Protein AF-A0A1A8NFH0-F1 (afdb_monomer_lite)

InterPro domains:
  IPR008984 SMAD/FHA domain superfamily [SSF49879] (11-55)
  IPR052072 Vascular development regulator domain-containing protein [PTHR16027] (7-302)

Radius of gyration: 27.99 Å; chains: 1; bounding box: 87×63×85 Å

Organism: NCBI:txid451742

pLDDT: mean 76.64, std 20.87, range [30.64, 98.69]

Foldseek 3Di:
DYDDDDDDDDDDWDKDDDPPLFQKDWQNHGDPGIDTDDQQIWIDGPPPDIDGDHDPPPLDPDHPPVVCVVVVPPDDPNPPDDDDDDDDDDDDPDPQDQFDFDADPVRDTDADDDDLVCLVVQLVCLLVPDDLPDPDDLLSSLVSLLNVLLNCLVPHDLVSSLVSLLVNLVVLLVQLVVLLVVLVVVPDDDDDDDDDPDPPPQDDPVVNVSSLSSLVSSLVSLVSNLVCLVPRVVSSDDDLPDDDPNPVSVVSVVVSVVSSVVSSVSSVVSNVVSVVSSCVSVVVNVVVVVVVVVPDDPPPDPPD

Sequence (304 aa):
NSQTSTGKHKQTLTMLKPLHGAAVTRNGFLLNEEVELNPGDLIGLGKHYLFMFKDPMSGSVNSPSWMSRLCPNSDSCSSCGSSCGSSALMNGFQRKPSPRRWRDLEGTQASFSYELEQEERVLQEILDMVDPSRDEPKLMPAFLLILCIQHSASTFELVHFRQLLLRIASQIQLVAWEETKKLAAIQPEMSSGDGRPEHLHLLNMEELIPGLQPLVLWMANSIELLHFIQQEVPQLLPDRQELQDKDLLYSEMSSTCTACEEAMTVLEEVIMFTFQQSVYYLTKSMYSALSGLLDGNPFSERGQ

Structure (mmCIF, N/CA/C/O backbone):
data_AF-A0A1A8NFH0-F1
#
_entry.id   AF-A0A1A8NFH0-F1
#
loop_
_atom_site.group_PDB
_atom_site.id
_atom_site.type_symbol
_atom_site.label_atom_id
_atom_site.label_alt_id
_atom_site.label_comp_id
_atom_site.label_asym_id
_atom_site.label_entity_id
_atom_site.label_seq_id
_atom_site.pdbx_PDB_ins_code
_atom_site.Cartn_x
_atom_site.Cartn_y
_atom_site.Cartn_z
_atom_site.occupancy
_atom_site.B_iso_or_equiv
_atom_site.auth_seq_id
_atom_site.auth_comp_id
_atom_site.auth_asym_id
_atom_site.auth_atom_id
_atom_site.pdbx_PDB_model_num
ATOM 1 N N . ASN A 1 1 ? -48.171 50.107 -21.616 1.00 33.38 1 ASN A N 1
ATOM 2 C CA . ASN A 1 1 ? -48.561 49.277 -20.457 1.00 33.38 1 ASN A CA 1
ATOM 3 C C . ASN A 1 1 ? -49.583 48.257 -20.910 1.00 33.38 1 ASN A C 1
ATOM 5 O O . ASN A 1 1 ? -50.616 48.683 -21.386 1.00 33.38 1 ASN A O 1
ATOM 9 N N . SER A 1 2 ? -49.407 46.945 -20.856 1.00 31.16 2 SER A N 1
ATOM 10 C CA . SER A 1 2 ? -48.329 46.064 -20.405 1.00 31.16 2 SER A CA 1
ATOM 11 C C . SER A 1 2 ? -48.766 44.657 -20.838 1.00 31.16 2 SER A C 1
ATOM 13 O O . SER A 1 2 ? -49.936 44.367 -20.634 1.00 31.16 2 SER A O 1
ATOM 15 N N . GLN A 1 3 ? -47.832 43.821 -21.325 1.00 35.19 3 GLN A N 1
ATOM 16 C CA . GLN A 1 3 ? -47.738 42.365 -21.055 1.00 35.19 3 GLN A CA 1
ATOM 17 C C . GLN A 1 3 ? -48.903 41.441 -21.522 1.00 35.19 3 GLN A C 1
ATOM 19 O O . GLN A 1 3 ? -50.057 41.819 -21.527 1.00 35.19 3 GLN A O 1
ATOM 24 N N . THR A 1 4 ? -48.719 40.192 -21.956 1.00 34.34 4 THR A N 1
ATOM 25 C CA . THR A 1 4 ? -47.654 39.195 -21.768 1.00 34.34 4 THR A CA 1
ATOM 26 C C . THR A 1 4 ? -47.641 38.227 -22.961 1.00 34.34 4 THR A C 1
ATOM 28 O O . THR A 1 4 ? -48.665 37.680 -23.359 1.00 34.34 4 THR A O 1
ATOM 31 N N . SER A 1 5 ? -46.446 37.964 -23.491 1.00 34.69 5 SER A N 1
ATOM 32 C CA . SER A 1 5 ? -46.153 36.827 -24.366 1.00 34.69 5 SER A CA 1
ATOM 33 C C . SER A 1 5 ? -45.988 35.578 -23.492 1.00 34.69 5 SER A C 1
ATOM 35 O O . SER A 1 5 ? -45.134 35.562 -22.603 1.00 34.69 5 SER A O 1
ATOM 37 N N . THR A 1 6 ? -46.782 34.537 -23.732 1.00 36.97 6 THR A N 1
ATOM 38 C CA . THR A 1 6 ? -46.654 33.226 -23.087 1.00 36.97 6 THR A CA 1
ATOM 39 C C . THR A 1 6 ? -45.462 32.462 -23.672 1.00 36.97 6 THR A C 1
ATOM 41 O O . THR A 1 6 ? -45.539 31.845 -24.733 1.00 36.97 6 THR A O 1
ATOM 44 N N . GLY A 1 7 ? -44.326 32.508 -22.972 1.00 34.56 7 GLY A N 1
ATOM 45 C CA . GLY A 1 7 ? -43.157 31.688 -23.278 1.00 34.56 7 GLY A CA 1
ATOM 46 C C . GLY A 1 7 ? -43.431 30.217 -22.961 1.00 34.56 7 GLY A C 1
ATOM 47 O O . GLY A 1 7 ? -43.450 29.821 -21.801 1.00 34.56 7 GLY A O 1
ATOM 48 N N . LYS A 1 8 ? -43.651 29.398 -23.993 1.00 38.78 8 LYS A N 1
ATOM 49 C CA . LYS A 1 8 ? -43.647 27.934 -23.876 1.00 38.78 8 LYS A CA 1
ATOM 50 C C . LYS A 1 8 ? -42.225 27.478 -23.532 1.00 38.78 8 LYS A C 1
ATOM 52 O O . LYS A 1 8 ? -41.326 27.627 -24.359 1.00 38.78 8 LYS A O 1
ATOM 57 N N . HIS A 1 9 ? -42.019 26.912 -22.344 1.00 48.88 9 HIS A N 1
ATOM 58 C CA . HIS A 1 9 ? -40.794 26.173 -22.035 1.00 48.88 9 HIS A CA 1
ATOM 59 C C . HIS A 1 9 ? -40.678 24.994 -23.016 1.00 48.88 9 HIS A C 1
ATOM 61 O O . HIS A 1 9 ? -41.532 24.110 -23.035 1.00 48.88 9 HIS A O 1
ATOM 67 N N . LYS A 1 10 ? -39.655 25.003 -23.879 1.00 50.75 10 LYS A N 1
ATOM 68 C CA . LYS A 1 10 ? -39.292 23.842 -24.704 1.00 50.75 10 LYS A CA 1
ATOM 69 C C . LYS A 1 10 ? -38.783 22.747 -23.765 1.00 50.75 10 LYS A C 1
ATOM 71 O O . LYS A 1 10 ? -37.708 22.900 -23.197 1.00 50.75 10 LYS A O 1
ATOM 76 N N . GLN A 1 11 ? -39.546 21.674 -23.601 1.00 60.84 11 GLN A N 1
ATOM 77 C CA . GLN A 1 11 ? -39.101 20.484 -22.882 1.00 60.84 11 GLN A CA 1
ATOM 78 C C . GLN A 1 11 ? -38.127 19.718 -23.787 1.00 60.84 11 GLN A C 1
ATOM 80 O O . GLN A 1 11 ? -38.495 19.283 -24.878 1.00 60.84 11 GLN A O 1
ATOM 85 N N . THR A 1 12 ? -36.858 19.644 -23.392 1.00 69.38 12 THR A N 1
ATOM 86 C CA . THR A 1 12 ? -35.833 18.850 -24.078 1.00 69.38 12 THR A CA 1
ATOM 87 C C . THR A 1 12 ? -35.986 17.387 -23.684 1.00 69.38 12 THR A C 1
ATOM 89 O O . THR A 1 12 ? -35.858 17.053 -22.510 1.00 69.38 12 THR A O 1
ATOM 92 N N . LEU A 1 13 ? -36.261 16.524 -24.661 1.00 80.81 13 LEU A N 1
ATOM 93 C CA . LEU A 1 13 ? -36.357 15.077 -24.466 1.00 80.81 13 LEU A CA 1
ATOM 94 C C . LEU A 1 13 ? -34.950 14.476 -24.538 1.00 80.81 13 LEU A C 1
ATOM 96 O O . LEU A 1 13 ? -34.217 14.746 -25.490 1.00 80.81 13 LEU A O 1
ATOM 100 N N . THR A 1 14 ? -34.572 13.678 -23.539 1.00 88.50 14 THR A N 1
ATOM 101 C CA . THR A 1 14 ? -33.297 12.947 -23.545 1.00 88.50 14 THR A CA 1
ATOM 102 C C . THR A 1 14 ? -33.562 11.494 -23.903 1.00 88.50 14 THR A C 1
ATOM 104 O O . THR A 1 14 ? -34.373 10.841 -23.253 1.00 88.50 14 THR A O 1
ATOM 107 N N . MET A 1 15 ? -32.879 10.981 -24.924 1.00 90.94 15 MET A N 1
ATOM 108 C CA . MET A 1 15 ? -33.058 9.614 -25.417 1.00 90.94 15 MET A CA 1
ATOM 109 C C . MET A 1 15 ? -31.834 8.757 -25.088 1.00 90.94 15 MET A C 1
ATOM 111 O O . MET A 1 15 ? -30.697 9.225 -25.157 1.00 90.94 15 MET A O 1
ATOM 115 N N . LEU A 1 16 ? -32.067 7.489 -24.755 1.00 90.88 16 LEU A N 1
ATOM 116 C CA . LEU A 1 16 ? -31.044 6.469 -24.556 1.00 90.88 16 LEU A CA 1
ATOM 117 C C . LEU A 1 16 ? -31.167 5.407 -25.639 1.00 90.88 16 LEU A C 1
ATOM 119 O O . LEU A 1 16 ? -32.228 4.809 -25.809 1.00 90.88 16 LEU A O 1
ATOM 123 N N . LYS A 1 17 ? -30.059 5.132 -26.325 1.00 89.69 17 LYS A N 1
ATOM 124 C CA . LYS A 1 17 ? -29.987 4.096 -27.351 1.00 89.69 17 LYS A CA 1
ATOM 125 C C . LYS A 1 17 ? -28.757 3.211 -27.144 1.00 89.69 17 LYS A C 1
ATOM 127 O O . LYS A 1 17 ? -27.650 3.745 -27.047 1.00 89.69 17 LYS A O 1
ATOM 132 N N . PRO A 1 18 ? -28.910 1.878 -27.115 1.00 87.94 18 PRO A N 1
ATOM 133 C CA . PRO A 1 18 ? -27.772 0.966 -27.124 1.00 87.94 18 PRO A CA 1
ATOM 134 C C . PRO A 1 18 ? -27.031 1.052 -28.467 1.00 87.94 18 PRO A C 1
ATOM 136 O O . PRO A 1 18 ? -27.637 0.978 -29.538 1.00 87.94 18 PRO A O 1
ATOM 139 N N . LEU A 1 19 ? -25.706 1.197 -28.426 1.00 81.88 19 LEU A N 1
ATOM 140 C CA . LEU A 1 19 ? -24.854 1.175 -29.618 1.00 81.88 19 LEU A CA 1
ATOM 141 C C . LEU A 1 19 ? -24.321 -0.241 -29.860 1.00 81.88 19 LEU A C 1
ATOM 143 O O . LEU A 1 19 ? -23.866 -0.893 -28.927 1.00 81.88 19 LEU A O 1
ATOM 147 N N . HIS A 1 20 ? -24.349 -0.702 -31.113 1.00 80.62 20 HIS A N 1
ATOM 148 C CA . HIS A 1 20 ? -23.722 -1.960 -31.557 1.00 80.62 20 HIS A CA 1
ATOM 149 C C . HIS A 1 20 ? -24.115 -3.212 -30.744 1.00 80.62 20 HIS A C 1
ATOM 151 O O . HIS A 1 20 ? -23.290 -4.090 -30.515 1.00 80.62 20 HIS A O 1
ATOM 157 N N . GLY A 1 21 ? -25.371 -3.295 -30.289 1.00 71.56 21 GLY A N 1
ATOM 158 C CA . GLY A 1 21 ? -25.847 -4.431 -29.488 1.00 71.56 21 GLY A CA 1
ATOM 159 C C . GLY A 1 21 ? -25.293 -4.470 -28.059 1.00 71.56 21 GLY A C 1
ATOM 160 O O . GLY A 1 21 ? -25.362 -5.512 -27.411 1.00 71.56 21 GLY A O 1
ATOM 161 N N . ALA A 1 22 ? -24.740 -3.358 -27.560 1.00 81.06 22 ALA A N 1
ATOM 162 C CA . ALA A 1 22 ? -24.305 -3.243 -26.176 1.00 81.06 22 ALA A CA 1
ATOM 163 C C . ALA A 1 22 ? -25.453 -3.560 -25.205 1.00 81.06 22 ALA A C 1
ATOM 165 O O . ALA A 1 22 ? -26.578 -3.088 -25.374 1.00 81.06 22 ALA A O 1
ATOM 166 N N . ALA A 1 23 ? -25.141 -4.326 -24.157 1.00 86.75 23 ALA A N 1
ATOM 167 C CA . ALA A 1 23 ? -26.083 -4.654 -23.096 1.00 86.75 23 ALA A CA 1
ATOM 168 C C . ALA A 1 23 ? -26.347 -3.415 -22.228 1.00 86.75 23 ALA A C 1
ATOM 170 O O . ALA A 1 23 ? -25.632 -3.157 -21.259 1.00 86.75 23 ALA A O 1
ATOM 171 N N . VAL A 1 24 ? -27.359 -2.636 -22.604 1.00 91.94 24 VAL A N 1
ATOM 172 C CA . VAL A 1 24 ? -27.824 -1.460 -21.864 1.00 91.94 24 VAL A CA 1
ATOM 173 C C . VAL A 1 24 ? -29.210 -1.755 -21.312 1.00 91.94 24 VAL A C 1
ATOM 175 O O . VAL A 1 24 ? -30.088 -2.176 -22.059 1.00 91.94 24 VAL A O 1
ATOM 178 N N . THR A 1 25 ? -29.433 -1.529 -20.020 1.00 91.06 25 THR A N 1
ATOM 179 C CA . THR A 1 25 ? -30.748 -1.719 -19.393 1.00 91.06 25 THR A CA 1
ATOM 180 C C . THR A 1 25 ? -31.315 -0.402 -18.887 1.00 91.06 25 THR A C 1
ATOM 182 O O . THR A 1 25 ? -30.570 0.381 -18.307 1.00 91.06 25 THR A O 1
ATOM 185 N N . ARG A 1 26 ? -32.628 -0.196 -19.001 1.00 91.06 26 ARG A N 1
ATOM 186 C CA . ARG A 1 26 ? -33.365 0.860 -18.292 1.00 91.06 26 ARG A CA 1
ATOM 187 C C . ARG A 1 26 ? -34.257 0.221 -17.235 1.00 91.06 26 ARG A C 1
ATOM 189 O O . ARG A 1 26 ? -35.098 -0.607 -17.571 1.00 91.06 26 ARG A O 1
ATOM 196 N N . ASN A 1 27 ? -34.089 0.595 -15.970 1.00 88.06 27 ASN A N 1
ATOM 197 C CA . ASN A 1 27 ? -34.840 0.051 -14.833 1.00 88.06 27 ASN A CA 1
ATOM 198 C C . ASN A 1 27 ? -34.853 -1.493 -14.813 1.00 88.06 27 ASN A C 1
ATOM 200 O O . ASN A 1 27 ? -35.871 -2.109 -14.514 1.00 88.06 27 ASN A O 1
ATOM 204 N N . GLY A 1 28 ? -33.725 -2.114 -15.183 1.00 83.94 28 GLY A N 1
ATOM 205 C CA . GLY A 1 28 ? -33.562 -3.571 -15.256 1.00 83.94 28 GLY A CA 1
ATOM 206 C C . GLY A 1 28 ? -34.042 -4.232 -16.556 1.00 83.94 28 GLY A C 1
ATOM 207 O O . GLY A 1 28 ? -33.772 -5.411 -16.761 1.00 83.94 28 GLY A O 1
ATOM 208 N N . PHE A 1 29 ? -34.690 -3.498 -17.465 1.00 86.81 29 PHE A N 1
ATOM 209 C CA . PHE A 1 29 ? -35.116 -4.025 -18.764 1.00 86.81 29 PHE A CA 1
ATOM 210 C C . PHE A 1 29 ? -34.062 -3.764 -19.834 1.00 86.81 29 PHE A C 1
ATOM 212 O O . PHE A 1 29 ? -33.660 -2.619 -20.036 1.00 86.81 29 PHE A O 1
ATOM 219 N N . LEU A 1 30 ? -33.632 -4.817 -20.532 1.00 89.19 30 LEU A N 1
ATOM 220 C CA . LEU A 1 30 ? -32.706 -4.708 -21.658 1.00 89.19 30 LEU A CA 1
ATOM 221 C C . LEU A 1 30 ? -33.319 -3.849 -22.769 1.00 89.19 30 LEU A C 1
ATOM 223 O O . LEU A 1 30 ? -34.437 -4.101 -23.222 1.00 89.19 30 LEU A O 1
ATOM 227 N N . LEU A 1 31 ? -32.574 -2.838 -23.201 1.00 88.50 31 LEU A N 1
ATOM 228 C CA . LEU A 1 31 ? -32.953 -1.977 -24.306 1.00 88.50 31 LEU A CA 1
ATOM 229 C C . LEU A 1 31 ? -32.486 -2.596 -25.618 1.00 88.50 31 LEU A C 1
ATOM 231 O O . LEU A 1 31 ? -31.307 -2.899 -25.782 1.00 88.50 31 LEU A O 1
ATOM 235 N N . ASN A 1 32 ? -33.416 -2.718 -26.560 1.00 81.62 32 ASN A N 1
ATOM 236 C CA . ASN A 1 32 ? -33.128 -3.068 -27.954 1.00 81.62 32 ASN A CA 1
ATOM 237 C C . ASN A 1 32 ? -33.313 -1.865 -28.891 1.00 81.62 32 ASN A C 1
ATOM 239 O O . ASN A 1 32 ? -32.755 -1.832 -29.984 1.00 81.62 32 ASN A O 1
ATOM 243 N N . GLU A 1 33 ? -34.082 -0.870 -28.451 1.00 85.25 33 GLU A N 1
ATOM 244 C CA . GLU A 1 33 ? -34.457 0.310 -29.221 1.00 85.25 33 GLU A CA 1
ATOM 245 C C . GLU A 1 33 ? -34.152 1.589 -28.434 1.00 85.25 33 GLU A C 1
ATOM 247 O O . GLU A 1 33 ? -33.767 1.555 -27.263 1.00 85.25 33 GLU A O 1
ATOM 252 N N . GLU A 1 34 ? -34.288 2.724 -29.112 1.00 91.00 34 GLU A N 1
ATOM 253 C CA . GLU A 1 34 ? -34.119 4.044 -28.521 1.00 91.00 34 GLU A CA 1
ATOM 254 C C . GLU A 1 34 ? -35.322 4.398 -27.640 1.00 91.00 34 GLU A C 1
ATOM 256 O O . GLU A 1 34 ? -36.469 4.307 -28.073 1.00 91.00 34 GLU A O 1
ATOM 261 N N . VAL A 1 35 ? -35.062 4.788 -26.392 1.00 90.81 35 VAL A N 1
ATOM 262 C CA . VAL A 1 35 ? -36.091 5.010 -25.371 1.00 90.81 35 VAL A CA 1
ATOM 263 C C . VAL A 1 35 ? -35.854 6.332 -24.649 1.00 90.81 35 VAL A C 1
ATOM 265 O O . VAL A 1 35 ? -34.721 6.685 -24.334 1.00 90.81 35 VAL A O 1
ATOM 268 N N . GLU A 1 36 ? -36.932 7.059 -24.363 1.00 92.19 36 GLU A N 1
ATOM 269 C CA . GLU A 1 36 ? -36.887 8.307 -23.598 1.00 92.19 36 GLU A CA 1
ATOM 270 C C . GLU A 1 36 ? -36.499 8.055 -22.135 1.00 92.19 36 GLU A C 1
ATOM 272 O O . GLU A 1 36 ? -37.051 7.170 -21.471 1.00 92.19 36 GLU A O 1
ATOM 277 N N . LEU A 1 37 ? -35.559 8.856 -21.635 1.00 89.00 37 LEU A N 1
ATOM 278 C CA . LEU A 1 37 ? -35.124 8.856 -20.248 1.00 89.00 37 LEU A CA 1
ATOM 279 C C . LEU A 1 37 ? -35.883 9.891 -19.427 1.00 89.00 37 LEU A C 1
ATOM 281 O O . LEU A 1 37 ? -35.913 11.076 -19.751 1.00 89.00 37 LEU A O 1
ATOM 285 N N . ASN A 1 38 ? -36.401 9.431 -18.293 1.00 85.56 38 ASN A N 1
ATOM 286 C CA . ASN A 1 38 ? -37.022 10.259 -17.276 1.00 85.56 38 ASN A CA 1
ATOM 287 C C . ASN A 1 38 ? -36.083 10.407 -16.071 1.00 85.56 38 ASN A C 1
ATOM 289 O O . ASN A 1 38 ? -35.406 9.441 -15.702 1.00 85.56 38 ASN A O 1
ATOM 293 N N . PRO A 1 39 ? -36.047 11.580 -15.414 1.00 83.75 39 PRO A N 1
ATOM 294 C CA . PRO A 1 39 ? -35.283 11.763 -14.183 1.00 83.75 39 PRO A CA 1
ATOM 295 C C . PRO A 1 39 ? -35.585 10.665 -13.157 1.00 83.75 39 PRO A C 1
ATOM 297 O O . PRO A 1 39 ? -36.741 10.416 -12.821 1.00 83.75 39 PRO A O 1
ATOM 300 N N . GLY A 1 40 ? -34.536 10.022 -12.647 1.00 80.38 40 GLY A N 1
ATOM 301 C CA . GLY A 1 40 ? -34.619 8.905 -11.707 1.00 80.38 40 GLY A CA 1
ATOM 302 C C . GLY A 1 40 ? -34.574 7.515 -12.347 1.00 80.38 40 GLY A C 1
ATOM 303 O O . GLY A 1 40 ? -34.475 6.539 -11.602 1.00 80.38 40 GLY A O 1
ATOM 304 N N . ASP A 1 41 ? -34.601 7.408 -13.679 1.00 88.00 41 ASP A N 1
ATOM 305 C CA . ASP A 1 41 ? -34.390 6.135 -14.370 1.00 88.00 41 ASP A CA 1
ATOM 306 C C . ASP A 1 41 ? -32.994 5.568 -14.096 1.00 88.00 41 ASP A C 1
ATOM 308 O O . ASP A 1 41 ? -31.992 6.285 -14.113 1.00 88.00 41 ASP A O 1
ATOM 312 N N . LEU A 1 42 ? -32.927 4.257 -13.886 1.00 89.69 42 LEU A N 1
ATOM 313 C CA . LEU A 1 42 ? -31.689 3.514 -13.701 1.00 89.69 42 LEU A CA 1
ATOM 314 C C . LEU A 1 42 ? -31.176 2.976 -15.031 1.00 89.69 42 LEU A C 1
ATOM 316 O O . LEU A 1 42 ? -31.883 2.249 -15.723 1.00 89.69 42 LEU A O 1
ATOM 320 N N . ILE A 1 43 ? -29.934 3.298 -15.366 1.00 92.62 43 ILE A N 1
ATOM 321 C CA . ILE A 1 43 ? -29.250 2.870 -16.581 1.00 92.62 43 ILE A CA 1
ATOM 322 C C . ILE A 1 43 ? -28.169 1.867 -16.194 1.00 92.62 43 ILE A C 1
ATOM 324 O O . ILE A 1 43 ? -27.167 2.229 -15.583 1.00 92.62 43 ILE A O 1
ATOM 328 N N . GLY A 1 44 ? -28.365 0.607 -16.557 1.00 91.25 44 GLY A N 1
ATOM 329 C CA . GLY A 1 44 ? -27.342 -0.428 -16.430 1.00 91.25 44 GLY A CA 1
ATOM 330 C C . GLY A 1 44 ? -26.499 -0.500 -17.698 1.00 91.25 44 GLY A C 1
ATOM 331 O O . GLY A 1 44 ? -27.064 -0.542 -18.790 1.00 91.25 44 GLY A O 1
ATOM 332 N N . LEU A 1 45 ? -25.174 -0.522 -17.565 1.00 90.62 45 LEU A N 1
ATOM 333 C CA . LEU A 1 45 ? -24.241 -0.798 -18.660 1.00 90.62 45 LEU A CA 1
ATOM 334 C C . LEU A 1 45 ? -23.487 -2.095 -18.349 1.00 90.62 45 LEU A C 1
ATOM 336 O O . LEU A 1 45 ? -22.675 -2.169 -17.422 1.00 90.62 45 LEU A O 1
ATOM 340 N N . GLY A 1 46 ? -23.768 -3.140 -19.125 1.00 85.06 46 GLY A N 1
ATOM 341 C CA . GLY A 1 46 ? -23.257 -4.480 -18.866 1.00 85.06 46 GLY A CA 1
ATOM 342 C C . GLY A 1 46 ? -23.729 -5.021 -17.513 1.00 85.06 46 GLY A C 1
ATOM 343 O O . GLY A 1 46 ? -24.881 -4.840 -17.127 1.00 85.06 46 GLY A O 1
ATOM 344 N N . LYS A 1 47 ? -22.833 -5.713 -16.801 1.00 81.75 47 LYS A N 1
ATOM 345 C CA . LYS A 1 47 ? -23.128 -6.353 -15.506 1.00 81.75 47 LYS A CA 1
ATOM 346 C C . LYS A 1 47 ? -22.621 -5.576 -14.288 1.00 81.75 47 LYS A C 1
ATOM 348 O O . LYS A 1 47 ? -22.930 -5.959 -13.167 1.00 81.75 47 LYS A O 1
ATOM 353 N N . HIS A 1 48 ? -21.820 -4.532 -14.500 1.00 80.00 48 HIS A N 1
ATOM 354 C CA . HIS A 1 48 ? -21.009 -3.929 -13.434 1.00 80.00 48 HIS A CA 1
ATOM 355 C C . HIS A 1 48 ? -21.302 -2.452 -13.187 1.00 80.00 48 HIS A C 1
ATOM 357 O O . HIS A 1 48 ? -20.933 -1.933 -12.139 1.00 80.00 48 HIS A O 1
ATOM 363 N N . TYR A 1 49 ? -21.972 -1.774 -14.118 1.00 87.19 49 TYR A N 1
ATOM 364 C CA . TYR A 1 49 ? -22.214 -0.343 -14.009 1.00 87.19 49 TYR A CA 1
ATOM 365 C C . TYR A 1 49 ? -23.706 -0.055 -13.942 1.00 87.19 49 TYR A C 1
ATOM 367 O O . TYR A 1 49 ? -24.467 -0.492 -14.804 1.00 87.19 49 TYR A O 1
ATOM 375 N N . LEU A 1 50 ? -24.105 0.711 -12.930 1.00 91.75 50 LEU A N 1
ATOM 376 C CA . LEU A 1 50 ? -25.467 1.185 -12.735 1.00 91.75 50 LEU A CA 1
ATOM 377 C C . LEU A 1 50 ? -25.428 2.690 -12.470 1.00 91.75 50 LEU A C 1
ATOM 379 O O . LEU A 1 50 ? -24.831 3.146 -11.497 1.00 91.75 50 LEU A O 1
ATOM 383 N N . PHE A 1 51 ? -26.076 3.456 -13.335 1.00 88.19 51 PHE A N 1
ATOM 384 C CA . PHE A 1 51 ? -26.191 4.905 -13.247 1.00 88.19 51 PHE A CA 1
ATOM 385 C C . PHE A 1 51 ? -27.639 5.303 -13.002 1.00 88.19 51 PHE A C 1
ATOM 387 O O . PHE A 1 51 ? -28.562 4.577 -13.353 1.00 88.19 51 PHE A O 1
ATOM 394 N N . MET A 1 52 ? -27.846 6.485 -12.438 1.00 89.50 52 MET A N 1
ATOM 395 C CA . MET A 1 52 ? -29.163 7.105 -12.354 1.00 89.50 52 MET A CA 1
ATOM 396 C C . MET A 1 52 ? -29.180 8.333 -13.249 1.00 89.50 52 MET A C 1
ATOM 398 O O . MET A 1 52 ? -28.337 9.219 -13.098 1.00 89.50 52 MET A O 1
ATOM 402 N N . PHE A 1 53 ? -30.142 8.401 -14.161 1.00 86.69 53 PHE A N 1
ATOM 403 C CA . PHE A 1 53 ? -30.329 9.574 -14.994 1.00 86.69 53 PHE A CA 1
ATOM 404 C C . PHE A 1 53 ? -30.904 10.727 -14.167 1.00 86.69 53 PHE A C 1
ATOM 406 O O . PHE A 1 53 ? -31.932 10.585 -13.505 1.00 86.69 53 PHE A O 1
ATOM 413 N N . LYS A 1 54 ? -30.244 11.885 -14.215 1.00 84.00 54 LYS A N 1
ATOM 414 C CA . LYS A 1 54 ? -30.749 13.154 -13.682 1.00 84.00 54 LYS A CA 1
ATOM 415 C C . LYS A 1 54 ? -30.869 14.123 -14.848 1.00 84.00 54 LYS A C 1
ATOM 417 O O . LYS A 1 54 ? -29.924 14.235 -15.624 1.00 84.00 54 LYS A O 1
ATOM 422 N N . ASP A 1 55 ? -31.999 14.815 -14.964 1.00 77.38 55 ASP A N 1
ATOM 423 C CA . ASP A 1 55 ? -32.161 15.837 -15.998 1.00 77.38 55 ASP A CA 1
ATOM 424 C C . ASP A 1 55 ? -31.349 17.087 -15.615 1.00 77.38 55 ASP A C 1
ATOM 426 O O . ASP A 1 55 ? -31.677 17.733 -14.612 1.00 77.38 55 ASP A O 1
ATOM 430 N N . PRO A 1 56 ? -30.304 17.443 -16.388 1.00 66.94 56 PRO A N 1
ATOM 431 C CA . PRO A 1 56 ? -29.446 18.589 -16.100 1.00 66.94 56 PRO A CA 1
ATOM 432 C C . PRO A 1 56 ? -30.167 19.937 -16.252 1.00 66.94 56 PRO A C 1
ATOM 434 O O . PRO A 1 56 ? -29.673 20.948 -15.759 1.00 66.94 56 PRO A O 1
ATOM 437 N N . MET A 1 57 ? -31.325 19.965 -16.918 1.00 69.31 57 MET A N 1
ATOM 438 C CA . MET A 1 57 ? -32.147 21.163 -17.102 1.00 69.31 57 MET A CA 1
ATOM 439 C C . MET A 1 57 ? -33.166 21.344 -15.972 1.00 69.31 57 MET A C 1
ATOM 441 O O . MET A 1 57 ? -33.706 22.439 -15.787 1.00 69.31 57 MET A O 1
ATOM 445 N N . SER A 1 58 ? -33.419 20.289 -15.192 1.00 64.56 58 SER A N 1
ATOM 446 C CA . SER A 1 58 ? -34.258 20.358 -14.004 1.00 64.56 58 SER A CA 1
ATOM 447 C C . SER A 1 58 ? -33.439 20.936 -12.845 1.00 64.56 58 SER A C 1
ATOM 449 O O . SER A 1 58 ? -32.577 20.284 -12.266 1.00 64.56 58 SER A O 1
ATOM 451 N N . GLY A 1 59 ? -33.699 22.194 -12.481 1.00 55.47 59 GLY A N 1
ATOM 452 C CA . GLY A 1 59 ? -33.033 22.857 -11.348 1.00 55.47 59 GLY A CA 1
ATOM 453 C C . GLY A 1 59 ? -33.321 22.223 -9.976 1.00 55.47 59 GLY A C 1
ATOM 454 O O . GLY A 1 59 ? -32.840 22.716 -8.960 1.00 55.47 59 GLY A O 1
ATOM 455 N N . SER A 1 60 ? -34.114 21.148 -9.923 1.00 57.03 60 SER A N 1
ATOM 456 C CA . SER A 1 60 ? -34.407 20.388 -8.713 1.00 57.03 60 SER A CA 1
ATOM 457 C C . SER A 1 60 ? -33.561 19.118 -8.654 1.00 57.03 60 SER A C 1
ATOM 459 O O . SER A 1 60 ? -33.821 18.152 -9.374 1.00 57.03 60 SER A O 1
ATOM 461 N N . VAL A 1 61 ? -32.601 19.073 -7.730 1.00 54.97 61 VAL A N 1
ATOM 462 C CA . VAL A 1 61 ? -31.902 17.839 -7.336 1.00 54.97 61 VAL A CA 1
ATOM 463 C C . VAL A 1 61 ? -32.843 17.002 -6.460 1.00 54.97 61 VAL A C 1
ATOM 465 O O . VAL A 1 61 ? -32.626 16.826 -5.266 1.00 54.97 61 VAL A O 1
ATOM 468 N N . ASN A 1 62 ? -33.943 16.518 -7.033 1.00 56.47 62 ASN A N 1
ATOM 469 C CA . ASN A 1 62 ? -34.866 15.652 -6.312 1.00 56.47 62 ASN A CA 1
ATOM 470 C C . ASN A 1 62 ? -34.351 14.217 -6.415 1.00 56.47 62 ASN A C 1
ATOM 472 O O . ASN A 1 62 ? -34.499 13.557 -7.443 1.00 56.47 62 ASN A O 1
ATOM 476 N N . SER A 1 63 ? -33.718 13.736 -5.346 1.00 57.66 63 SER A N 1
ATOM 477 C CA . SER A 1 63 ? -33.436 12.312 -5.174 1.00 57.66 63 SER A CA 1
ATOM 478 C C . SER A 1 63 ? -34.752 11.524 -5.269 1.00 57.66 63 SER A C 1
ATOM 480 O O . SER A 1 63 ? -35.679 11.834 -4.517 1.00 57.66 63 SER A O 1
ATOM 482 N N . PRO A 1 64 ? -34.894 10.530 -6.170 1.00 59.75 64 PRO A N 1
ATOM 483 C CA . PRO A 1 64 ? -36.105 9.723 -6.238 1.00 59.75 64 PRO A CA 1
ATOM 484 C C . PRO A 1 64 ? -36.454 9.076 -4.890 1.00 59.75 64 PRO A C 1
ATOM 486 O O . PRO A 1 64 ? -35.584 8.648 -4.136 1.00 59.75 64 PRO A O 1
ATOM 489 N N . SER A 1 65 ? -37.753 8.964 -4.604 1.00 57.41 65 SER A N 1
ATOM 490 C CA . SER A 1 65 ? -38.318 8.536 -3.310 1.00 57.41 65 SER A CA 1
ATOM 491 C C . SER A 1 65 ? -37.984 7.100 -2.883 1.00 57.41 65 SER A C 1
ATOM 493 O O . SER A 1 65 ? -38.263 6.692 -1.758 1.00 57.41 65 SER A O 1
ATOM 495 N N . TRP A 1 66 ? -37.416 6.283 -3.770 1.00 60.09 66 TRP A N 1
ATOM 496 C CA . TRP A 1 66 ? -36.869 4.975 -3.406 1.00 60.09 66 TRP A CA 1
ATOM 497 C C . TRP A 1 66 ? -35.440 5.071 -2.860 1.00 60.09 66 TRP A C 1
ATOM 499 O O . TRP A 1 66 ? -35.036 4.217 -2.078 1.00 60.09 66 TRP A O 1
ATOM 509 N N . MET A 1 67 ? -34.698 6.127 -3.195 1.00 57.22 67 MET A N 1
ATOM 510 C CA . MET A 1 67 ? -33.337 6.335 -2.705 1.00 57.22 67 MET A CA 1
ATOM 511 C C . MET A 1 67 ? -33.327 6.644 -1.205 1.00 57.22 67 MET A C 1
ATOM 513 O O . MET A 1 67 ? -32.474 6.133 -0.491 1.00 57.22 67 MET A O 1
ATOM 517 N N . SER A 1 68 ? -34.333 7.366 -0.698 1.00 56.97 68 SER A N 1
ATOM 518 C CA . SER A 1 68 ? -34.533 7.569 0.745 1.00 56.97 68 SER A CA 1
ATOM 519 C C . SER A 1 68 ? -34.866 6.278 1.501 1.00 56.97 68 SER A C 1
ATOM 521 O O . SER A 1 68 ? -34.692 6.218 2.711 1.00 56.97 68 SER A O 1
ATOM 523 N N . ARG A 1 69 ? -35.317 5.219 0.810 1.00 53.94 69 ARG A N 1
ATOM 524 C CA . ARG A 1 69 ? -35.538 3.894 1.415 1.00 53.94 69 ARG A CA 1
ATOM 525 C C . ARG A 1 69 ? -34.262 3.052 1.488 1.00 53.94 69 ARG A C 1
ATOM 527 O O . ARG A 1 69 ? -34.159 2.217 2.377 1.00 53.94 69 ARG A O 1
ATOM 534 N N . LEU A 1 70 ? -33.306 3.271 0.583 1.00 51.88 70 LEU A N 1
ATOM 535 C CA . LEU A 1 70 ? -31.994 2.607 0.604 1.00 51.88 70 LEU A CA 1
ATOM 536 C C . LEU A 1 70 ? -30.975 3.361 1.468 1.00 51.88 70 LEU A C 1
ATOM 538 O O . LEU A 1 70 ? -30.123 2.744 2.099 1.00 51.88 70 LEU A O 1
ATOM 542 N N . CYS A 1 71 ? -31.105 4.685 1.532 1.00 45.62 71 CYS A N 1
ATOM 543 C CA . CYS A 1 71 ? -30.321 5.582 2.369 1.00 45.62 71 CYS A CA 1
ATOM 544 C C . CYS A 1 71 ? -31.265 6.325 3.331 1.00 45.62 71 CYS A C 1
ATOM 546 O O . CYS A 1 71 ? -31.575 7.493 3.092 1.00 45.62 71 CYS A O 1
ATOM 548 N N . PRO A 1 72 ? -31.731 5.689 4.423 1.00 43.88 72 PRO A N 1
ATOM 549 C CA . PRO A 1 72 ? -32.693 6.297 5.350 1.00 43.88 72 PRO A CA 1
ATOM 550 C C . PRO A 1 72 ? -32.186 7.554 6.080 1.00 43.88 72 PRO A C 1
ATOM 552 O O . PRO A 1 72 ? -32.978 8.210 6.744 1.00 43.88 72 PRO A O 1
ATOM 555 N N . ASN A 1 73 ? -30.903 7.912 5.936 1.00 45.84 73 ASN A N 1
ATOM 556 C CA . ASN A 1 73 ? -30.266 9.037 6.630 1.00 45.84 73 ASN A CA 1
ATOM 557 C C . ASN A 1 73 ? -29.685 10.118 5.699 1.00 45.84 73 ASN A C 1
ATOM 559 O O . ASN A 1 73 ? -28.905 10.947 6.161 1.00 45.84 73 ASN A O 1
ATOM 563 N N . SER A 1 74 ? -30.015 10.145 4.402 1.00 44.66 74 SER A N 1
ATOM 564 C CA . SER A 1 74 ? -29.682 11.321 3.585 1.00 44.66 74 SER A CA 1
ATOM 565 C C . SER A 1 74 ? -30.776 12.374 3.750 1.00 44.66 74 SER A C 1
ATOM 567 O O . SER A 1 74 ? -31.656 12.506 2.894 1.00 44.66 74 SER A O 1
ATOM 569 N N . ASP A 1 75 ? -30.734 13.115 4.857 1.00 40.75 75 ASP A N 1
ATOM 570 C CA . ASP A 1 75 ? -31.419 14.402 4.906 1.00 40.75 75 ASP A CA 1
ATOM 571 C C . ASP A 1 75 ? -30.925 15.241 3.721 1.00 40.75 75 ASP A C 1
ATOM 573 O O . ASP A 1 75 ? -29.744 15.241 3.365 1.00 40.75 75 ASP A O 1
ATOM 577 N N . SER A 1 76 ? -31.868 15.878 3.038 1.00 44.62 76 SER A N 1
ATOM 578 C CA . SER A 1 76 ? -31.677 16.566 1.767 1.00 44.62 76 SER A CA 1
ATOM 579 C C . SER A 1 76 ? -30.478 17.528 1.784 1.00 44.62 76 SER A C 1
ATOM 581 O O . SER A 1 76 ? -30.606 18.663 2.244 1.00 44.62 76 SER A O 1
ATOM 583 N N . CYS A 1 77 ? -29.331 17.140 1.209 1.00 41.84 77 CYS A N 1
ATOM 584 C CA . CYS A 1 77 ? -28.329 18.124 0.792 1.00 41.84 77 CYS A CA 1
ATOM 585 C C . CYS A 1 77 ? -28.842 18.813 -0.477 1.00 41.84 77 CYS A C 1
ATOM 587 O O . CYS A 1 77 ? -28.494 18.440 -1.595 1.00 41.84 77 CYS A O 1
ATOM 589 N N . SER A 1 78 ? -29.674 19.837 -0.314 1.00 39.75 78 SER A N 1
ATOM 590 C CA . SER A 1 78 ? -30.100 20.717 -1.406 1.00 39.75 78 SER A CA 1
ATOM 591 C C . SER A 1 78 ? -29.023 21.735 -1.815 1.00 39.75 78 SER A C 1
ATOM 593 O O . SER A 1 78 ? -29.332 22.691 -2.516 1.00 39.75 78 SER A O 1
ATOM 595 N N . SER A 1 79 ? -27.764 21.566 -1.389 1.00 38.00 79 SER A N 1
ATOM 596 C CA . SER A 1 79 ? -26.677 22.507 -1.696 1.00 38.00 79 SER A CA 1
ATOM 597 C C . SER A 1 79 ? -25.308 21.841 -1.873 1.00 38.00 79 SER A C 1
ATOM 599 O O . SER A 1 79 ? -24.280 22.413 -1.527 1.00 38.00 79 SER A O 1
ATOM 601 N N . CYS A 1 80 ? -25.267 20.638 -2.439 1.00 38.09 80 CYS A N 1
ATOM 602 C CA . CYS A 1 80 ? -24.017 19.997 -2.846 1.00 38.09 80 CYS A CA 1
ATOM 603 C C . CYS A 1 80 ? -23.800 20.255 -4.348 1.00 38.09 80 CYS A C 1
ATOM 605 O O . CYS A 1 80 ? -23.838 19.348 -5.175 1.00 38.09 80 CYS A O 1
ATOM 607 N N . GLY A 1 81 ? -23.686 21.538 -4.696 1.00 42.31 81 GLY A N 1
ATOM 608 C CA . GLY A 1 81 ? -23.616 22.044 -6.064 1.00 42.31 81 GLY A CA 1
ATOM 609 C C . GLY A 1 81 ? -22.792 23.322 -6.136 1.00 42.31 81 GLY A C 1
ATOM 610 O O . GLY A 1 81 ? -23.278 24.341 -6.606 1.00 42.31 81 GLY A O 1
ATOM 611 N N . SER A 1 82 ? -21.556 23.291 -5.644 1.00 34.56 82 SER A N 1
ATOM 612 C CA . SER A 1 82 ? -20.552 24.299 -5.982 1.00 34.56 82 SER A CA 1
ATOM 613 C C . SER A 1 82 ? -19.148 23.749 -5.759 1.00 34.56 82 SER A C 1
ATOM 615 O O . SER A 1 82 ? -18.872 23.082 -4.769 1.00 34.56 82 SER A O 1
ATOM 617 N N . SER A 1 83 ? -18.295 24.043 -6.729 1.00 32.03 83 SER A N 1
ATOM 618 C CA . SER A 1 83 ? -16.861 23.782 -6.801 1.00 32.03 83 SER A CA 1
ATOM 619 C C . SER A 1 83 ? -16.065 24.077 -5.518 1.00 32.03 83 SER A C 1
ATOM 621 O O . SER A 1 83 ? -16.408 24.988 -4.772 1.00 32.03 83 SER A O 1
ATOM 623 N N . CYS A 1 84 ? -14.905 23.413 -5.431 1.00 30.95 84 CYS A N 1
ATOM 624 C CA . CYS A 1 84 ? -13.706 23.740 -4.646 1.00 30.95 84 CYS A CA 1
ATOM 625 C C . CYS A 1 84 ? -13.736 23.563 -3.120 1.00 30.95 84 CYS A C 1
ATOM 627 O O . CYS A 1 84 ? -14.525 24.173 -2.417 1.00 30.95 84 CYS A O 1
ATOM 629 N N . GLY A 1 85 ? -12.717 22.845 -2.635 1.00 34.09 85 GLY A N 1
ATOM 630 C CA . GLY A 1 85 ? -11.624 23.475 -1.888 1.00 34.09 85 GLY A CA 1
ATOM 631 C C . GLY A 1 85 ? -11.931 24.019 -0.490 1.00 34.09 85 GLY A C 1
ATOM 632 O O . GLY A 1 85 ? -12.647 24.997 -0.331 1.00 34.09 85 GLY A O 1
ATOM 633 N N . SER A 1 86 ? -11.200 23.462 0.475 1.00 34.53 86 SER A N 1
ATOM 634 C CA . SER A 1 86 ? -10.832 24.061 1.763 1.00 34.53 86 SER A CA 1
ATOM 635 C C . SER A 1 86 ? -11.918 24.206 2.837 1.00 34.53 86 SER A C 1
ATOM 637 O O . SER A 1 86 ? -12.859 24.981 2.735 1.00 34.53 86 SER A O 1
ATOM 639 N N . SER A 1 87 ? -11.659 23.490 3.936 1.00 44.22 87 SER A N 1
ATOM 640 C CA . SER A 1 87 ? -11.886 23.866 5.338 1.00 44.22 87 SER A CA 1
ATOM 641 C C . SER A 1 87 ? -13.120 24.715 5.670 1.00 44.22 87 SER A C 1
ATOM 643 O O . SER A 1 87 ? -13.093 25.941 5.564 1.00 44.22 87 SER A O 1
ATOM 645 N N . ALA A 1 88 ? -14.121 24.088 6.286 1.00 31.92 88 ALA A N 1
ATOM 646 C CA . ALA A 1 88 ? -14.953 24.772 7.269 1.00 31.92 88 ALA A CA 1
ATOM 647 C C . ALA A 1 88 ? -15.462 23.781 8.321 1.00 31.92 88 ALA A C 1
ATOM 649 O O . ALA A 1 88 ? -16.240 22.874 8.037 1.00 31.92 88 ALA A O 1
ATOM 650 N N . LEU A 1 89 ? -14.998 23.993 9.551 1.00 45.56 89 LEU A N 1
ATOM 651 C CA . LEU A 1 89 ? -15.568 23.455 10.779 1.00 45.56 89 LEU A CA 1
ATOM 652 C C . LEU A 1 89 ? -17.050 23.845 10.863 1.00 45.56 89 LEU A C 1
ATOM 654 O O . LEU A 1 89 ? -17.363 25.032 10.926 1.00 45.56 89 LEU A O 1
ATOM 658 N N . MET A 1 90 ? -17.947 22.863 10.928 1.00 33.66 90 MET A N 1
ATOM 659 C CA . MET A 1 90 ? -19.320 23.063 11.389 1.00 33.66 90 MET A CA 1
ATOM 660 C C . MET A 1 90 ? -19.718 21.916 12.317 1.00 33.66 90 MET A C 1
ATOM 662 O O . MET A 1 90 ? -19.868 20.769 11.903 1.00 33.66 90 MET A O 1
ATOM 666 N N . ASN A 1 91 ? -19.877 22.272 13.593 1.00 39.72 91 ASN A N 1
ATOM 667 C CA . ASN A 1 91 ? -20.547 21.483 14.617 1.00 39.72 91 ASN A CA 1
ATOM 668 C C . ASN A 1 91 ? -22.003 21.246 14.199 1.00 39.72 91 ASN A C 1
ATOM 670 O O . ASN A 1 91 ? -22.806 22.176 14.159 1.00 39.72 91 ASN A O 1
ATOM 674 N N . GLY A 1 92 ? -22.349 19.993 13.948 1.00 30.64 92 GLY A N 1
ATOM 675 C CA . GLY A 1 92 ? -23.716 19.524 13.773 1.00 30.64 92 GLY A CA 1
ATOM 676 C C . GLY A 1 92 ? -23.704 18.011 13.908 1.00 30.64 92 GLY A C 1
ATOM 677 O O . GLY A 1 92 ? -22.816 17.372 13.356 1.00 30.64 92 GLY A O 1
ATOM 678 N N . PHE A 1 93 ? -24.637 17.462 14.688 1.00 36.47 93 PHE A N 1
ATOM 679 C CA . PHE A 1 93 ? -24.797 16.036 14.985 1.00 36.47 93 PHE A CA 1
ATOM 680 C C . PHE A 1 93 ? -24.933 15.189 13.706 1.00 36.47 93 PHE A C 1
ATOM 682 O O . PHE A 1 93 ? -26.025 14.795 13.308 1.00 36.47 93 PHE A O 1
ATOM 689 N N . GLN A 1 94 ? -23.811 14.896 13.059 1.00 38.03 94 GLN A N 1
ATOM 690 C CA . GLN A 1 94 ? -23.691 13.877 12.034 1.00 38.03 94 GLN A CA 1
ATOM 691 C C . GLN A 1 94 ? -23.555 12.554 12.782 1.00 38.03 94 GLN A C 1
ATOM 693 O O . GLN A 1 94 ? -22.520 12.284 13.391 1.00 38.03 94 GLN A O 1
ATOM 698 N N . ARG A 1 95 ? -24.602 11.718 12.776 1.00 40.91 95 ARG A N 1
ATOM 699 C CA . ARG A 1 95 ? -24.407 10.295 13.081 1.00 40.91 95 ARG A CA 1
ATOM 700 C C . ARG A 1 95 ? -23.342 9.799 12.107 1.00 40.91 95 ARG A C 1
ATOM 702 O O . ARG A 1 95 ? -23.591 9.815 10.902 1.00 40.91 95 ARG A O 1
ATOM 709 N N . LYS A 1 96 ? -22.170 9.424 12.635 1.00 46.47 96 LYS A N 1
ATOM 710 C CA . LYS A 1 96 ? -21.043 8.911 11.847 1.00 46.47 96 LYS A CA 1
ATOM 711 C C . LYS A 1 96 ? -21.573 7.890 10.830 1.00 46.47 96 LYS A C 1
ATOM 713 O O . LYS A 1 96 ? -22.326 6.991 11.229 1.00 46.47 96 LYS A O 1
ATOM 718 N N . PRO A 1 97 ? -21.225 8.007 9.537 1.00 47.62 97 PRO A N 1
ATOM 719 C CA . PRO A 1 97 ? -21.436 6.914 8.602 1.00 47.62 97 PRO A CA 1
ATOM 720 C C . PRO A 1 97 ? -20.810 5.663 9.215 1.00 47.62 97 PRO A C 1
ATOM 722 O O . PRO A 1 97 ? -19.674 5.712 9.686 1.00 47.62 97 PRO A O 1
ATOM 725 N N . SER A 1 98 ? -21.552 4.555 9.271 1.00 52.41 98 SER A N 1
ATOM 726 C CA . SER A 1 98 ? -20.964 3.292 9.716 1.00 52.41 98 SER A CA 1
ATOM 727 C C . SER A 1 98 ? -19.733 3.003 8.854 1.00 52.41 98 SER A C 1
ATOM 729 O O . SER A 1 98 ? -19.851 3.180 7.635 1.00 52.41 98 SER A O 1
ATOM 731 N N . PRO A 1 99 ? -18.608 2.544 9.433 1.00 58.09 99 PRO A N 1
ATOM 732 C CA . PRO A 1 99 ? -17.402 2.271 8.662 1.00 58.09 99 PRO A CA 1
ATOM 733 C C . PRO A 1 99 ? -17.734 1.386 7.464 1.00 58.09 99 PRO A C 1
ATOM 735 O O . PRO A 1 99 ? -18.583 0.488 7.574 1.00 58.09 99 PRO A O 1
ATOM 738 N N . ARG A 1 100 ? -17.120 1.672 6.308 1.00 62.19 100 ARG A N 1
ATOM 739 C CA . ARG A 1 100 ? -17.381 0.925 5.073 1.00 62.19 100 ARG A CA 1
ATOM 740 C C . ARG A 1 100 ? -17.053 -0.547 5.292 1.00 62.19 100 ARG A C 1
ATOM 742 O O . ARG A 1 100 ? -15.897 -0.955 5.347 1.00 62.19 100 ARG A O 1
ATOM 749 N N . ARG A 1 101 ? -18.105 -1.348 5.432 1.00 67.75 101 ARG A N 1
ATOM 750 C CA . ARG A 1 101 ? -18.016 -2.798 5.538 1.00 67.75 101 ARG A CA 1
ATOM 751 C C . ARG A 1 101 ? -18.223 -3.389 4.160 1.00 67.75 101 ARG A C 1
ATOM 753 O O . ARG A 1 101 ? -19.327 -3.309 3.618 1.00 67.75 101 ARG A O 1
ATOM 760 N N . TRP A 1 102 ? -17.152 -3.947 3.612 1.00 72.56 102 TRP A N 1
ATOM 761 C CA . TRP A 1 102 ? -17.167 -4.662 2.345 1.00 72.56 102 TRP A CA 1
ATOM 762 C C . TRP A 1 102 ? -18.129 -5.844 2.453 1.00 72.56 102 TRP A C 1
ATOM 764 O O . TRP A 1 102 ? -18.062 -6.602 3.421 1.00 72.56 102 TRP A O 1
ATOM 774 N N . ARG A 1 103 ? -19.055 -5.965 1.501 1.00 74.25 103 ARG A N 1
ATOM 775 C CA . ARG A 1 103 ? -20.020 -7.065 1.436 1.00 74.25 103 ARG A CA 1
ATOM 776 C C . ARG A 1 103 ? -20.015 -7.688 0.051 1.00 74.25 103 ARG A C 1
ATOM 778 O O . ARG A 1 103 ? -19.840 -6.967 -0.931 1.00 74.25 103 ARG A O 1
ATOM 785 N N . ASP A 1 104 ? -20.211 -8.998 -0.005 1.00 69.88 104 ASP A N 1
ATOM 786 C CA . ASP A 1 104 ? -20.502 -9.704 -1.253 1.00 69.88 104 ASP A CA 1
ATOM 787 C C . ASP A 1 104 ? -21.942 -9.417 -1.740 1.00 69.88 104 ASP A C 1
ATOM 789 O O . ASP A 1 104 ? -22.682 -8.621 -1.146 1.00 69.88 104 ASP A O 1
ATOM 793 N N . LEU A 1 105 ? -22.333 -10.035 -2.859 1.00 61.50 105 LEU A N 1
ATOM 794 C CA . LEU A 1 105 ? -23.664 -9.864 -3.460 1.00 61.50 105 LEU A CA 1
ATOM 795 C C . LEU A 1 105 ? -24.774 -10.458 -2.578 1.00 61.50 105 LEU A C 1
ATOM 797 O O . LEU A 1 105 ? -25.931 -10.046 -2.661 1.00 61.50 105 LEU A O 1
ATOM 801 N N . GLU A 1 106 ? -24.404 -11.399 -1.719 1.00 64.88 106 GLU A N 1
ATOM 802 C CA . GLU A 1 106 ? -25.229 -12.092 -0.743 1.00 64.88 106 GLU A CA 1
ATOM 803 C C . GLU A 1 106 ? -25.363 -11.300 0.576 1.00 64.88 106 GLU A C 1
ATOM 805 O O . GLU A 1 106 ? -26.193 -11.633 1.425 1.00 64.88 106 GLU A O 1
ATOM 810 N N . GLY A 1 107 ? -24.605 -10.208 0.735 1.00 66.50 107 GLY A N 1
ATOM 811 C CA . GLY A 1 107 ? -24.589 -9.351 1.920 1.00 66.50 107 GLY A CA 1
ATOM 812 C C . GLY A 1 107 ? -23.652 -9.825 3.038 1.00 66.50 107 GLY A C 1
ATOM 813 O O . GLY A 1 107 ? -23.604 -9.182 4.095 1.00 66.50 107 GLY A O 1
ATOM 814 N N . THR A 1 108 ? -22.895 -10.902 2.822 1.00 71.31 108 THR A N 1
ATOM 815 C CA . THR A 1 108 ? -21.853 -11.400 3.722 1.00 71.31 108 THR A CA 1
ATOM 816 C C . THR A 1 108 ? -20.752 -10.365 3.830 1.00 71.31 108 THR A C 1
ATOM 818 O O . THR A 1 108 ? -20.185 -9.919 2.835 1.00 71.31 108 THR A O 1
ATOM 821 N N . GLN A 1 109 ? -20.443 -9.963 5.056 1.00 76.94 109 GLN A N 1
ATOM 822 C CA . GLN A 1 109 ? -19.376 -9.014 5.311 1.00 76.94 109 GLN A CA 1
ATOM 823 C C . GLN A 1 109 ? -18.012 -9.697 5.153 1.00 76.94 109 GLN A C 1
ATOM 825 O O . GLN A 1 109 ? -17.776 -10.735 5.767 1.00 76.94 109 GLN A O 1
ATOM 830 N N . ALA A 1 110 ? -17.095 -9.081 4.407 1.00 77.44 110 ALA A N 1
ATOM 831 C CA . ALA A 1 110 ? -15.695 -9.475 4.444 1.00 77.44 110 ALA A CA 1
ATOM 832 C C . ALA A 1 110 ? -15.132 -9.140 5.832 1.00 77.44 110 ALA A C 1
ATOM 834 O O . ALA A 1 110 ? -15.115 -7.980 6.255 1.00 77.44 110 ALA A O 1
ATOM 835 N N . SER A 1 111 ? -14.714 -10.171 6.555 1.00 77.31 111 SER A N 1
ATOM 836 C CA . SER A 1 111 ? -14.073 -10.055 7.859 1.00 77.31 111 SER A CA 1
ATOM 837 C C . SER A 1 111 ? -12.801 -10.880 7.855 1.00 77.31 111 SER A C 1
ATOM 839 O O . SER A 1 111 ? -12.811 -12.024 7.402 1.00 77.31 111 SER A O 1
ATOM 841 N N . PHE A 1 112 ? -11.730 -10.307 8.387 1.00 83.44 112 PHE A N 1
ATOM 842 C CA . PHE A 1 112 ? -10.441 -10.963 8.505 1.00 83.44 112 PHE A CA 1
ATOM 843 C C . PHE A 1 112 ? -10.079 -11.020 9.986 1.00 83.44 112 PHE A C 1
ATOM 845 O O . PHE A 1 112 ? -9.817 -9.987 10.589 1.00 83.44 112 PHE A O 1
ATOM 852 N N . SER A 1 113 ? -10.158 -12.205 10.589 1.00 88.44 113 SER A N 1
ATOM 853 C CA . SER A 1 113 ? -10.012 -12.386 12.036 1.00 88.44 113 SER A CA 1
ATOM 854 C C . SER A 1 113 ? -8.745 -13.161 12.367 1.00 88.44 113 SER A C 1
ATOM 856 O O . SER A 1 113 ? -8.552 -14.264 11.856 1.00 88.44 113 SER A O 1
ATOM 858 N N . TYR A 1 114 ? -7.937 -12.616 13.268 1.00 93.06 114 TYR A N 1
ATOM 859 C CA . TYR A 1 114 ? -6.737 -13.249 13.812 1.00 93.06 114 TYR A CA 1
ATOM 860 C C . TYR A 1 114 ? -6.550 -12.867 15.288 1.00 93.06 114 TYR A C 1
ATOM 862 O O . TYR A 1 114 ? -7.169 -11.916 15.776 1.00 93.06 114 TYR A O 1
ATOM 870 N N . GLU A 1 115 ? -5.703 -13.615 15.995 1.00 95.00 115 GLU A N 1
ATOM 871 C CA . GLU A 1 115 ? -5.281 -13.314 17.372 1.00 95.00 115 GLU A CA 1
ATOM 872 C C . GLU A 1 115 ? -4.027 -12.429 17.379 1.00 95.00 115 GLU A C 1
ATOM 874 O O . GLU A 1 115 ? -3.210 -12.502 16.460 1.00 95.00 115 GLU A O 1
ATOM 879 N N . LEU A 1 116 ? -3.836 -11.606 18.414 1.00 93.31 116 LEU A N 1
ATOM 880 C CA . LEU A 1 116 ? -2.745 -10.623 18.470 1.00 93.31 116 LEU A CA 1
ATOM 881 C C . LEU A 1 116 ? -1.353 -11.271 18.314 1.00 93.31 116 LEU A C 1
ATOM 883 O O . LEU A 1 116 ? -0.472 -10.716 17.664 1.00 93.31 116 LEU A O 1
ATOM 887 N N . GLU A 1 117 ? -1.169 -12.485 18.833 1.00 94.50 117 GLU A N 1
ATOM 888 C CA . GLU A 1 117 ? 0.062 -13.281 18.737 1.00 94.50 117 GLU A CA 1
ATOM 889 C C . GLU A 1 117 ? 0.382 -13.739 17.305 1.00 94.50 117 GLU A C 1
ATOM 891 O O . GLU A 1 117 ? 1.500 -14.170 17.009 1.00 94.50 117 GLU A O 1
ATOM 896 N N . GLN A 1 118 ? -0.611 -13.703 16.418 1.00 94.19 118 GLN A N 1
ATOM 897 C CA . GLN A 1 118 ? -0.503 -14.092 15.016 1.00 94.19 118 GLN A CA 1
ATOM 898 C C . GLN A 1 118 ? -0.328 -12.878 14.098 1.00 94.19 118 GLN A C 1
ATOM 900 O O . GLN A 1 118 ? 0.040 -13.065 12.942 1.00 94.19 118 GLN A O 1
ATOM 905 N N . GLU A 1 119 ? -0.541 -11.655 14.600 1.00 93.94 119 GLU A N 1
ATOM 906 C CA . GLU A 1 119 ? -0.581 -10.426 13.801 1.00 93.94 119 GLU A CA 1
ATOM 907 C C . GLU A 1 119 ? 0.664 -10.252 12.927 1.00 93.94 119 GLU A C 1
ATOM 909 O O . GLU A 1 119 ? 0.559 -10.006 11.731 1.00 93.94 119 GLU A O 1
ATOM 914 N N . GLU A 1 120 ? 1.854 -10.439 13.493 1.00 94.38 120 GLU A N 1
ATOM 915 C CA . GLU A 1 120 ? 3.104 -10.300 12.743 1.00 94.38 120 GLU A CA 1
ATOM 916 C C . GLU A 1 120 ? 3.240 -11.347 11.628 1.00 94.38 120 GLU A C 1
ATOM 918 O O . GLU A 1 120 ? 3.648 -11.009 10.519 1.00 94.38 120 GLU A O 1
ATOM 923 N N . ARG A 1 121 ? 2.835 -12.599 11.888 1.00 95.75 121 ARG A N 1
ATOM 924 C CA . ARG A 1 121 ? 2.875 -13.666 10.873 1.00 95.75 121 ARG A CA 1
ATOM 925 C C . ARG A 1 121 ? 1.890 -13.394 9.746 1.00 95.75 121 ARG A C 1
ATOM 927 O O . ARG A 1 121 ? 2.250 -13.545 8.589 1.00 95.75 121 ARG A O 1
ATOM 934 N N . VAL A 1 122 ? 0.681 -12.954 10.090 1.00 95.50 122 VAL A N 1
ATOM 935 C CA . VAL A 1 122 ? -0.355 -12.561 9.128 1.00 95.50 122 VAL A CA 1
ATOM 936 C C . VAL A 1 122 ? 0.158 -11.457 8.210 1.00 95.50 122 VAL A C 1
ATOM 938 O O . VAL A 1 122 ? 0.014 -11.555 6.995 1.00 95.50 122 VAL A O 1
ATOM 941 N N . LEU A 1 123 ? 0.770 -10.413 8.776 1.00 95.75 123 LEU A N 1
ATOM 942 C CA . LEU A 1 123 ? 1.333 -9.329 7.976 1.00 95.75 123 LEU A CA 1
ATOM 943 C C . LEU A 1 123 ? 2.419 -9.848 7.036 1.00 95.75 123 LEU A C 1
ATOM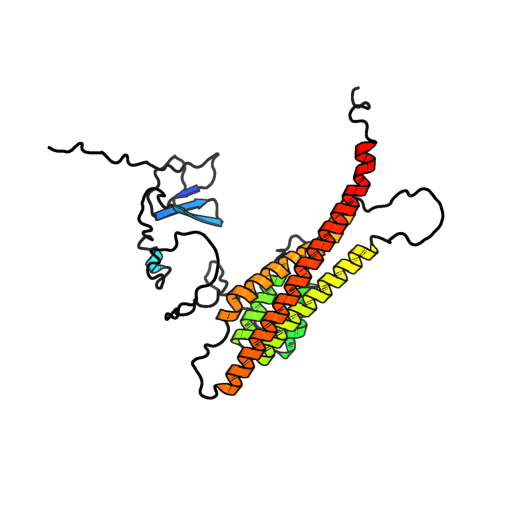 945 O O . LEU A 1 123 ? 2.381 -9.527 5.854 1.00 95.75 123 LEU A O 1
ATOM 949 N N . GLN A 1 124 ? 3.334 -10.681 7.534 1.00 95.12 124 GLN A N 1
ATOM 950 C CA . GLN A 1 124 ? 4.393 -11.250 6.707 1.00 95.12 124 GLN A CA 1
ATOM 951 C C . GLN A 1 124 ? 3.829 -12.108 5.564 1.00 95.12 124 GLN A C 1
ATOM 953 O O . GLN A 1 124 ? 4.243 -11.943 4.422 1.00 95.12 124 GLN A O 1
ATOM 958 N N . GLU A 1 125 ? 2.832 -12.957 5.832 1.00 94.81 125 GLU A N 1
ATOM 959 C CA . GLU A 1 125 ? 2.174 -13.769 4.800 1.00 94.81 125 GLU A CA 1
ATOM 960 C C . GLU A 1 125 ? 1.514 -12.908 3.711 1.00 94.81 125 GLU A C 1
ATOM 962 O O . GLU A 1 125 ? 1.625 -13.231 2.528 1.00 94.81 125 GLU A O 1
ATOM 967 N N . ILE A 1 126 ? 0.881 -11.787 4.084 1.00 95.00 126 ILE A N 1
ATOM 968 C CA . ILE A 1 126 ? 0.275 -10.846 3.125 1.00 95.00 126 ILE A CA 1
ATOM 969 C C . ILE A 1 126 ? 1.335 -10.186 2.232 1.00 95.00 126 ILE A C 1
ATOM 971 O O . ILE A 1 126 ? 1.070 -9.922 1.059 1.00 95.00 126 ILE A O 1
ATOM 975 N N . LEU A 1 127 ? 2.523 -9.898 2.764 1.00 93.00 127 LEU A N 1
ATOM 976 C CA . LEU A 1 127 ? 3.610 -9.299 1.986 1.00 93.00 127 LEU A CA 1
ATOM 977 C C . LEU A 1 127 ? 4.314 -10.335 1.096 1.00 93.00 127 LEU A C 1
ATOM 979 O O . LEU A 1 127 ? 4.665 -10.023 -0.040 1.00 93.00 127 LEU A O 1
ATOM 983 N N . ASP A 1 128 ? 4.476 -11.566 1.581 1.00 90.88 128 ASP A N 1
ATOM 984 C CA . ASP A 1 128 ? 5.167 -12.646 0.868 1.00 90.88 128 ASP A CA 1
ATOM 985 C C . ASP A 1 128 ? 4.324 -13.253 -0.260 1.00 90.88 128 ASP A C 1
ATOM 987 O O . ASP A 1 128 ? 4.868 -13.761 -1.241 1.00 90.88 128 ASP A O 1
ATOM 991 N N . MET A 1 129 ? 2.992 -13.202 -0.152 1.00 88.06 129 MET A N 1
ATOM 992 C CA . MET A 1 129 ? 2.099 -13.714 -1.197 1.00 88.06 129 MET A CA 1
ATOM 993 C C . MET A 1 129 ? 2.060 -12.834 -2.456 1.00 88.06 129 MET A C 1
ATOM 995 O O . MET A 1 129 ? 1.464 -13.225 -3.460 1.00 88.06 129 MET A O 1
ATOM 999 N N . VAL A 1 130 ? 2.667 -11.645 -2.422 1.00 85.81 130 VAL A N 1
ATOM 1000 C CA . VAL A 1 130 ? 2.645 -10.695 -3.535 1.00 85.81 130 VAL A CA 1
ATOM 1001 C C . VAL A 1 130 ? 3.560 -11.161 -4.658 1.00 85.81 130 VAL A C 1
ATOM 1003 O O . VAL A 1 130 ? 4.780 -11.039 -4.581 1.00 85.81 130 VAL A O 1
ATOM 1006 N N . ASP A 1 131 ? 2.957 -11.617 -5.754 1.00 83.75 131 ASP A N 1
ATOM 1007 C CA . ASP A 1 131 ? 3.669 -11.899 -6.997 1.00 83.75 131 ASP A CA 1
ATOM 1008 C C . ASP A 1 131 ? 3.319 -10.843 -8.065 1.00 83.75 131 ASP A C 1
ATOM 1010 O O . ASP A 1 131 ? 2.204 -10.841 -8.611 1.00 83.75 131 ASP A O 1
ATOM 1014 N N . PRO A 1 132 ? 4.259 -9.941 -8.410 1.00 79.69 132 PRO A N 1
ATOM 1015 C CA . PRO A 1 132 ? 4.061 -8.941 -9.451 1.00 79.69 132 PRO A CA 1
ATOM 1016 C C . PRO A 1 132 ? 3.660 -9.567 -10.791 1.00 79.69 132 PRO A C 1
ATOM 1018 O O . PRO A 1 132 ? 2.829 -8.992 -11.493 1.00 79.69 132 PRO A O 1
ATOM 1021 N N . SER A 1 133 ? 4.170 -10.756 -11.122 1.00 76.75 133 SER A N 1
ATOM 1022 C CA . SER A 1 133 ? 3.995 -11.406 -12.427 1.00 76.75 133 SER A CA 1
ATOM 1023 C C . SER A 1 133 ? 2.693 -12.201 -12.575 1.00 76.75 133 SER A C 1
ATOM 1025 O O . SER A 1 133 ? 2.292 -12.498 -13.700 1.00 76.75 133 SER A O 1
ATOM 1027 N N . ARG A 1 134 ? 1.996 -12.534 -11.481 1.00 81.50 134 ARG A N 1
ATOM 1028 C CA . ARG A 1 134 ? 0.720 -13.276 -11.540 1.00 81.50 134 ARG A CA 1
ATOM 1029 C C . ARG A 1 134 ? -0.453 -12.416 -11.987 1.00 81.50 134 ARG A C 1
ATOM 1031 O O . ARG A 1 134 ? -0.467 -11.219 -11.746 1.00 81.50 134 ARG A O 1
ATOM 1038 N N . ASP A 1 135 ? -1.495 -13.024 -12.546 1.00 81.75 135 ASP A N 1
ATOM 1039 C CA . ASP A 1 135 ? -2.749 -12.333 -12.911 1.00 81.75 135 ASP A CA 1
ATOM 1040 C C . ASP A 1 135 ? -3.704 -12.127 -11.712 1.00 81.75 135 ASP A C 1
ATOM 1042 O O . ASP A 1 135 ? -4.921 -12.029 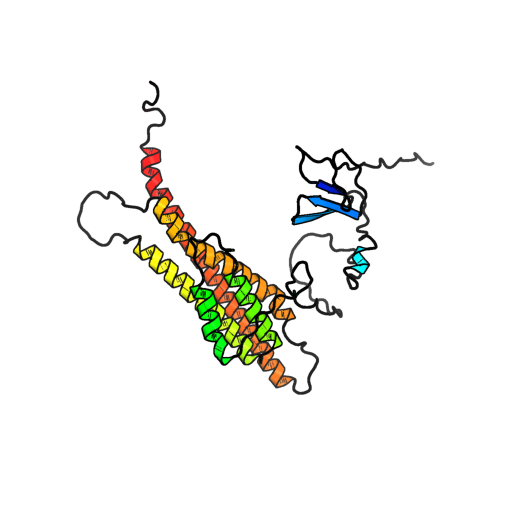-11.845 1.00 81.75 135 ASP A O 1
ATOM 1046 N N . GLU A 1 136 ? -3.157 -12.108 -10.497 1.00 84.00 136 GLU A N 1
ATOM 1047 C CA . GLU A 1 136 ? -3.931 -11.894 -9.279 1.00 84.00 136 GLU A CA 1
ATOM 1048 C C . GLU A 1 136 ? -4.286 -10.402 -9.102 1.00 84.00 136 GLU A C 1
ATOM 1050 O O . GLU A 1 136 ? -3.583 -9.522 -9.623 1.00 84.00 136 GLU A O 1
ATOM 1055 N N . PRO A 1 137 ? -5.368 -10.079 -8.362 1.00 87.62 137 PRO A N 1
ATOM 1056 C CA . PRO A 1 137 ? -5.757 -8.697 -8.103 1.00 87.62 137 PRO A CA 1
ATOM 1057 C C . PRO A 1 137 ? -4.614 -7.885 -7.476 1.00 87.62 137 PRO A C 1
ATOM 1059 O O . PRO A 1 137 ? -4.191 -8.140 -6.352 1.00 87.62 137 PRO A O 1
ATOM 1062 N N . LYS A 1 138 ? -4.138 -6.855 -8.185 1.00 90.25 138 LYS A N 1
ATOM 1063 C CA . LYS A 1 138 ? -2.928 -6.093 -7.811 1.00 90.25 138 LYS A CA 1
ATOM 1064 C C . LYS A 1 138 ? -3.043 -5.295 -6.509 1.00 90.25 138 LYS A C 1
ATOM 1066 O O . LYS A 1 138 ? -2.021 -4.966 -5.918 1.00 90.25 138 LYS A O 1
ATOM 1071 N N . LEU A 1 139 ? -4.269 -5.003 -6.069 1.00 93.50 139 LEU A N 1
ATOM 1072 C CA . LEU A 1 139 ? -4.573 -4.311 -4.809 1.00 93.50 139 LEU A CA 1
ATOM 1073 C C . LEU A 1 139 ? -4.972 -5.269 -3.675 1.00 93.50 139 LEU A C 1
ATOM 1075 O O . LEU A 1 139 ? -5.444 -4.825 -2.631 1.00 93.50 139 LEU A O 1
ATOM 1079 N N . MET A 1 140 ? -4.809 -6.584 -3.866 1.00 92.94 140 MET A N 1
ATOM 1080 C CA . MET A 1 140 ? -5.077 -7.571 -2.819 1.00 92.94 140 MET A CA 1
ATOM 1081 C C . MET A 1 140 ? -4.306 -7.281 -1.516 1.00 92.94 140 MET A C 1
ATOM 1083 O O . MET A 1 140 ? -4.942 -7.344 -0.464 1.00 92.94 140 MET A O 1
ATOM 1087 N N . PRO A 1 141 ? -3.007 -6.909 -1.532 1.00 95.06 141 PRO A N 1
ATOM 1088 C CA . PRO A 1 141 ? -2.267 -6.647 -0.296 1.00 95.06 141 PRO A CA 1
ATOM 1089 C C . PRO A 1 141 ? -2.865 -5.488 0.498 1.00 95.06 141 PRO A C 1
ATOM 1091 O O . PRO A 1 141 ? -3.180 -5.650 1.673 1.00 95.06 141 PRO A O 1
ATOM 1094 N N . ALA A 1 142 ? -3.113 -4.346 -0.150 1.00 96.06 142 ALA A N 1
ATOM 1095 C CA . ALA A 1 142 ? -3.775 -3.208 0.480 1.00 96.06 142 ALA A CA 1
ATOM 1096 C C . ALA A 1 142 ? -5.151 -3.595 1.029 1.00 96.06 142 ALA A C 1
ATOM 1098 O O . ALA A 1 142 ? -5.472 -3.259 2.165 1.00 96.06 142 ALA A O 1
ATOM 1099 N N . PHE A 1 143 ? -5.940 -4.354 0.266 1.00 93.81 143 PHE A N 1
ATOM 1100 C CA . PHE A 1 143 ? -7.250 -4.817 0.711 1.00 93.81 143 PHE A CA 1
ATOM 1101 C C . PHE A 1 143 ? -7.171 -5.678 1.983 1.00 93.81 143 PHE A C 1
ATOM 1103 O O . PHE A 1 143 ? -7.902 -5.420 2.937 1.00 93.81 143 PHE A O 1
ATOM 1110 N N . LEU A 1 144 ? -6.269 -6.663 2.037 1.00 95.00 144 LEU A N 1
ATOM 1111 C CA . LEU A 1 144 ? -6.093 -7.519 3.215 1.00 95.00 144 LEU A CA 1
ATOM 1112 C C . LEU A 1 144 ? -5.575 -6.726 4.422 1.00 95.00 144 LEU A C 1
ATOM 1114 O O . LEU A 1 144 ? -6.102 -6.870 5.523 1.00 95.00 144 LEU A O 1
ATOM 1118 N N . LEU A 1 145 ? -4.611 -5.828 4.211 1.00 96.56 145 LEU A N 1
ATOM 1119 C CA . LEU A 1 145 ? -4.091 -4.942 5.255 1.00 96.56 145 LEU A CA 1
ATOM 1120 C C . LEU A 1 145 ? -5.172 -3.997 5.799 1.00 96.56 145 LEU A C 1
ATOM 1122 O O . LEU A 1 145 ? -5.242 -3.780 7.007 1.00 96.56 145 LEU A O 1
ATOM 1126 N N . ILE A 1 146 ? -6.066 -3.491 4.945 1.00 95.44 146 ILE A N 1
ATOM 1127 C CA . ILE A 1 146 ? -7.241 -2.713 5.361 1.00 95.44 146 ILE A CA 1
ATOM 1128 C C . ILE A 1 146 ? -8.151 -3.549 6.266 1.00 95.44 146 ILE A C 1
ATOM 1130 O O . ILE A 1 146 ? -8.604 -3.047 7.296 1.00 95.44 146 ILE A O 1
ATOM 1134 N N . LEU A 1 147 ? -8.397 -4.820 5.934 1.00 93.69 147 LEU A N 1
ATOM 1135 C CA . LEU A 1 147 ? -9.181 -5.701 6.802 1.00 93.69 147 LEU A CA 1
ATOM 1136 C C . LEU A 1 147 ? -8.487 -5.929 8.155 1.00 93.69 147 LEU A C 1
ATOM 1138 O O . LEU A 1 147 ? -9.174 -5.933 9.177 1.00 93.69 147 LEU A O 1
ATOM 1142 N N . CYS A 1 148 ? -7.154 -6.033 8.193 1.00 95.62 148 CYS A N 1
ATOM 1143 C CA . CYS A 1 148 ? -6.397 -6.091 9.449 1.00 95.62 148 CYS A CA 1
ATOM 1144 C C . CYS A 1 148 ? -6.563 -4.812 10.282 1.00 95.62 148 CYS A C 1
ATOM 1146 O O . CYS A 1 148 ? -6.821 -4.889 11.482 1.00 95.62 148 CYS A O 1
ATOM 1148 N N . ILE A 1 149 ? -6.493 -3.632 9.654 1.00 95.25 149 ILE A N 1
ATOM 1149 C CA . ILE A 1 149 ? -6.718 -2.340 10.324 1.00 95.25 149 ILE A CA 1
ATOM 1150 C C . ILE A 1 149 ? -8.143 -2.275 10.899 1.00 95.25 149 ILE A C 1
ATOM 1152 O O . ILE A 1 149 ? -8.331 -1.877 12.048 1.00 95.25 149 ILE A O 1
ATOM 1156 N N . GLN A 1 150 ? -9.153 -2.708 10.137 1.00 92.50 150 GLN A N 1
ATOM 1157 C CA . GLN A 1 150 ? -10.547 -2.761 10.594 1.00 92.50 150 GLN A CA 1
ATOM 1158 C C . GLN A 1 150 ? -10.750 -3.749 11.754 1.00 92.50 150 GLN A C 1
ATOM 1160 O O . GLN A 1 150 ? -11.460 -3.440 12.716 1.00 92.50 150 GLN A O 1
ATOM 1165 N N . HIS A 1 151 ? -10.133 -4.930 11.680 1.00 92.56 151 HIS A N 1
ATOM 1166 C CA . HIS A 1 151 ? -10.178 -5.944 12.737 1.00 92.56 151 HIS A CA 1
ATOM 1167 C C . HIS A 1 151 ? -9.524 -5.438 14.021 1.00 92.56 151 HIS A C 1
ATOM 1169 O O . HIS A 1 151 ? -10.138 -5.488 15.084 1.00 92.56 151 HIS A O 1
ATOM 1175 N N . SER A 1 152 ? -8.331 -4.857 13.911 1.00 93.81 152 SER A N 1
ATOM 1176 C CA . SER A 1 152 ? -7.592 -4.304 15.045 1.00 93.81 152 SER A CA 1
ATOM 1177 C C . SER A 1 152 ? -8.351 -3.165 15.725 1.00 93.81 152 SER A C 1
ATOM 1179 O O . SER A 1 152 ? -8.522 -3.192 16.940 1.00 93.81 152 SER A O 1
ATOM 1181 N N . ALA A 1 153 ? -8.931 -2.238 14.952 1.00 91.56 153 ALA A N 1
ATOM 1182 C CA . ALA A 1 153 ? -9.736 -1.143 15.499 1.00 91.56 153 ALA A CA 1
ATOM 1183 C C . ALA A 1 153 ? -11.014 -1.603 16.225 1.00 91.56 153 ALA A C 1
ATOM 1185 O O . ALA A 1 153 ? -11.538 -0.875 17.065 1.00 91.56 153 ALA A O 1
ATOM 1186 N N . SER A 1 154 ? -11.549 -2.778 15.874 1.00 89.12 154 SER A N 1
ATOM 1187 C CA . SER A 1 154 ? -12.787 -3.311 16.460 1.00 89.12 154 SER A CA 1
ATOM 1188 C C . SER A 1 154 ? -12.562 -4.340 17.568 1.00 89.12 154 SER A C 1
ATOM 1190 O O . SER A 1 154 ? -13.471 -4.555 18.370 1.00 89.12 154 SER A O 1
ATOM 1192 N N . THR A 1 155 ? -11.379 -4.957 17.627 1.00 90.81 155 THR A N 1
ATOM 1193 C CA . THR A 1 155 ? -11.095 -6.102 18.506 1.00 90.81 155 THR A CA 1
ATOM 1194 C C . THR A 1 155 ? -10.015 -5.811 19.548 1.00 90.81 155 THR A C 1
ATOM 1196 O O . THR A 1 155 ? -10.073 -6.374 20.640 1.00 90.81 155 THR A O 1
ATOM 1199 N N . PHE A 1 156 ? -9.038 -4.950 19.248 1.00 92.00 156 PHE A N 1
ATOM 1200 C CA . PHE A 1 156 ? -7.863 -4.725 20.096 1.00 92.00 156 PHE A CA 1
ATOM 1201 C C . PHE A 1 156 ? -7.830 -3.318 20.707 1.00 92.00 156 PHE A C 1
ATOM 1203 O O . PHE A 1 156 ? -8.554 -2.411 20.302 1.00 92.00 156 PHE A O 1
ATOM 1210 N N . GLU A 1 157 ? -6.970 -3.136 21.711 1.00 91.56 157 GLU A N 1
ATOM 1211 C CA . GLU A 1 157 ? -6.741 -1.836 22.349 1.00 91.56 157 GLU A CA 1
ATOM 1212 C C . GLU A 1 157 ? -6.055 -0.842 21.396 1.00 91.56 157 GLU A C 1
ATOM 1214 O O . GLU A 1 157 ? -5.272 -1.228 20.522 1.00 91.56 157 GLU A O 1
ATOM 1219 N N . LEU A 1 158 ? -6.273 0.463 21.619 1.00 91.31 158 LEU A N 1
ATOM 1220 C CA . LEU A 1 158 ? -5.690 1.542 20.803 1.00 91.31 158 LEU A CA 1
ATOM 1221 C C . LEU A 1 158 ? -4.158 1.461 20.712 1.00 91.31 158 LEU A C 1
ATOM 1223 O O . LEU A 1 158 ? -3.572 1.840 19.697 1.00 91.31 158 LEU A O 1
ATOM 1227 N N . VAL A 1 159 ? -3.504 0.933 21.752 1.00 93.56 159 VAL A N 1
ATOM 1228 C CA . VAL A 1 159 ? -2.051 0.719 21.783 1.00 93.56 159 VAL A CA 1
ATOM 1229 C C . VAL A 1 159 ? -1.598 -0.287 20.727 1.00 93.56 159 VAL A C 1
ATOM 1231 O O . VAL A 1 159 ? -0.583 -0.053 20.070 1.00 93.56 159 VAL A O 1
ATOM 1234 N N . HIS A 1 160 ? -2.339 -1.375 20.539 1.00 94.94 160 HIS A N 1
ATOM 1235 C CA . HIS A 1 160 ? -2.036 -2.376 19.519 1.00 94.94 160 HIS A CA 1
ATOM 1236 C C . HIS A 1 160 ? -2.438 -1.885 18.131 1.00 94.94 160 HIS A C 1
ATOM 1238 O O . HIS A 1 160 ? -1.677 -2.044 17.181 1.00 94.94 160 HIS A O 1
ATOM 1244 N N . PHE A 1 161 ? -3.561 -1.175 18.029 1.00 95.38 161 PHE A N 1
ATOM 1245 C CA . PHE A 1 161 ? -3.997 -0.551 16.784 1.00 95.38 161 PHE A CA 1
ATOM 1246 C C . PHE A 1 161 ? -2.953 0.414 16.199 1.00 95.38 161 PHE A C 1
ATOM 1248 O O . PHE A 1 161 ? -2.566 0.292 15.036 1.00 95.38 161 PHE A O 1
ATOM 1255 N N . ARG A 1 162 ? -2.425 1.342 17.008 1.00 95.31 162 ARG A N 1
ATOM 1256 C CA . ARG A 1 162 ? -1.375 2.267 16.546 1.00 95.31 162 ARG A CA 1
ATOM 1257 C C . ARG A 1 162 ? -0.072 1.543 16.185 1.00 95.31 162 ARG A C 1
ATOM 1259 O O . ARG A 1 162 ? 0.590 1.926 15.227 1.00 95.31 162 ARG A O 1
ATOM 1266 N N . GLN A 1 163 ? 0.287 0.485 16.921 1.00 97.06 163 GLN A N 1
ATOM 1267 C CA . GLN A 1 163 ? 1.462 -0.339 16.614 1.00 97.06 163 GLN A CA 1
ATOM 1268 C C . GLN A 1 163 ? 1.303 -1.055 15.271 1.00 97.06 163 GLN A C 1
ATOM 1270 O O . GLN A 1 163 ? 2.256 -1.095 14.496 1.00 97.06 163 GLN A O 1
ATOM 1275 N N . LEU A 1 164 ? 0.106 -1.568 14.977 1.00 97.69 164 LEU A N 1
ATOM 1276 C CA . LEU A 1 164 ? -0.216 -2.183 13.696 1.00 97.69 164 LEU A CA 1
ATOM 1277 C C . LEU A 1 164 ? -0.047 -1.188 12.541 1.00 97.69 164 LEU A C 1
ATOM 1279 O O . LEU A 1 164 ? 0.628 -1.517 11.570 1.00 97.69 164 LEU A O 1
ATOM 1283 N N . LEU A 1 165 ? -0.599 0.027 12.649 1.00 97.81 165 LEU A N 1
ATOM 1284 C CA . LEU A 1 165 ? -0.477 1.055 11.603 1.00 97.81 165 LEU A CA 1
ATOM 1285 C C . LEU A 1 165 ? 0.986 1.366 11.261 1.00 97.81 165 LEU A C 1
ATOM 1287 O O . LEU A 1 165 ? 1.377 1.320 10.094 1.00 97.81 165 LEU A O 1
ATOM 1291 N N . LEU A 1 166 ? 1.800 1.625 12.287 1.00 98.19 166 LEU A N 1
ATOM 1292 C CA . LEU A 1 166 ? 3.227 1.908 12.123 1.00 98.19 166 LEU A CA 1
ATOM 1293 C C . LEU A 1 166 ? 3.979 0.705 11.546 1.00 98.19 166 LEU A C 1
ATOM 1295 O O . LEU A 1 166 ? 4.828 0.860 10.668 1.00 98.19 166 LEU A O 1
ATOM 1299 N N . ARG A 1 167 ? 3.646 -0.511 11.996 1.00 98.06 167 ARG A N 1
ATOM 1300 C CA . ARG A 1 167 ? 4.259 -1.746 11.497 1.00 98.06 167 ARG A CA 1
ATOM 1301 C C . ARG A 1 167 ? 3.931 -1.983 10.024 1.00 98.06 167 ARG A C 1
ATOM 1303 O O . ARG A 1 167 ? 4.834 -2.334 9.273 1.00 98.06 167 ARG A O 1
ATOM 1310 N N . ILE A 1 168 ? 2.682 -1.778 9.604 1.00 98.31 168 ILE A N 1
ATOM 1311 C CA . ILE A 1 168 ? 2.276 -1.889 8.196 1.00 98.31 168 ILE A CA 1
ATOM 1312 C C . ILE A 1 168 ? 3.087 -0.911 7.341 1.00 98.31 168 ILE A C 1
ATOM 1314 O O . ILE A 1 168 ? 3.714 -1.329 6.369 1.00 98.31 168 ILE A O 1
ATOM 1318 N N . ALA A 1 169 ? 3.124 0.368 7.726 1.00 98.38 169 ALA A N 1
ATOM 1319 C CA . ALA A 1 169 ? 3.849 1.389 6.975 1.00 98.38 169 ALA A CA 1
ATOM 1320 C C . ALA A 1 169 ? 5.355 1.078 6.885 1.00 98.38 169 ALA A C 1
ATOM 1322 O O . ALA A 1 169 ? 5.933 1.120 5.799 1.00 98.38 169 ALA A O 1
ATOM 1323 N N . SER A 1 170 ? 5.974 0.684 8.004 1.00 98.06 170 SER A N 1
ATOM 1324 C CA . SER A 1 170 ? 7.394 0.320 8.057 1.00 98.06 170 SER A CA 1
ATOM 1325 C C . SER A 1 170 ? 7.726 -0.901 7.194 1.00 98.06 170 SER A C 1
ATOM 1327 O O . SER A 1 170 ? 8.721 -0.887 6.469 1.00 98.06 170 SER A O 1
ATOM 1329 N N . GLN A 1 171 ? 6.892 -1.946 7.216 1.00 97.62 171 GLN A N 1
ATOM 1330 C CA . GLN A 1 171 ? 7.134 -3.129 6.392 1.00 97.62 171 GLN A CA 1
ATOM 1331 C C . GLN A 1 171 ? 6.972 -2.833 4.900 1.00 97.62 171 GLN A C 1
ATOM 1333 O O . GLN A 1 171 ? 7.806 -3.256 4.105 1.00 97.62 171 GLN A O 1
ATOM 1338 N N . ILE A 1 172 ? 5.961 -2.052 4.509 1.00 97.56 172 ILE A N 1
ATOM 1339 C CA . ILE A 1 172 ? 5.791 -1.630 3.112 1.00 97.56 172 ILE A CA 1
ATOM 1340 C C . ILE A 1 172 ? 6.992 -0.806 2.642 1.00 97.56 172 ILE A C 1
ATOM 1342 O O . ILE A 1 172 ? 7.493 -1.028 1.538 1.00 97.56 172 ILE A O 1
ATOM 1346 N N . GLN A 1 173 ? 7.490 0.107 3.481 1.00 98.06 173 GLN A N 1
ATOM 1347 C CA . GLN A 1 173 ? 8.700 0.872 3.189 1.00 98.06 173 GLN A CA 1
ATOM 1348 C C . GLN A 1 173 ? 9.907 -0.045 2.964 1.00 98.06 173 GLN A C 1
ATOM 1350 O O . GLN A 1 173 ? 10.631 0.124 1.981 1.00 98.06 173 GLN A O 1
ATOM 1355 N N . LEU A 1 174 ? 10.097 -1.045 3.829 1.00 97.19 174 LEU A N 1
ATOM 1356 C CA . LEU A 1 174 ? 11.183 -2.015 3.709 1.00 97.19 174 LEU A CA 1
ATOM 1357 C C . LEU A 1 174 ? 11.072 -2.851 2.428 1.00 97.19 174 LEU A C 1
ATOM 1359 O O . LEU A 1 174 ? 12.071 -3.027 1.730 1.00 97.19 174 LEU A O 1
ATOM 1363 N N . VAL A 1 175 ? 9.873 -3.330 2.086 1.00 95.75 175 VAL A N 1
ATOM 1364 C CA . VAL A 1 175 ? 9.660 -4.115 0.864 1.00 95.75 175 VAL A CA 1
ATOM 1365 C C . VAL A 1 175 ? 9.909 -3.258 -0.380 1.00 95.75 175 VAL A C 1
ATOM 1367 O O . VAL A 1 175 ? 10.667 -3.667 -1.256 1.00 95.75 175 VAL A O 1
ATOM 1370 N N . ALA A 1 176 ? 9.355 -2.044 -0.450 1.00 95.19 176 ALA A N 1
ATOM 1371 C CA . ALA A 1 176 ? 9.576 -1.135 -1.578 1.00 95.19 176 ALA A CA 1
ATOM 1372 C C . ALA A 1 176 ? 11.066 -0.783 -1.765 1.00 95.19 176 ALA A C 1
ATOM 1374 O O . ALA A 1 176 ? 11.561 -0.677 -2.895 1.00 95.19 176 ALA A O 1
ATOM 1375 N N . TRP A 1 177 ? 11.799 -0.635 -0.659 1.00 95.62 177 TRP A N 1
ATOM 1376 C CA . TRP A 1 177 ? 13.246 -0.444 -0.668 1.00 95.62 177 TRP A CA 1
ATOM 1377 C C . TRP A 1 177 ? 13.996 -1.667 -1.216 1.00 95.62 177 TRP A C 1
ATOM 1379 O O . TRP A 1 177 ? 14.857 -1.518 -2.087 1.00 95.62 177 TRP A O 1
ATOM 1389 N N . GLU A 1 178 ? 13.663 -2.875 -0.757 1.00 94.62 178 GLU A N 1
ATOM 1390 C CA . GLU A 1 178 ? 14.316 -4.105 -1.217 1.00 94.62 178 GLU A CA 1
ATOM 1391 C C . GLU A 1 178 ? 14.034 -4.376 -2.704 1.00 94.62 178 GLU A C 1
ATOM 1393 O O . GLU A 1 178 ? 14.951 -4.719 -3.450 1.00 94.62 178 GLU A O 1
ATOM 1398 N N . GLU A 1 179 ? 12.811 -4.127 -3.180 1.00 93.06 179 GLU A N 1
ATOM 1399 C CA . GLU A 1 179 ? 12.482 -4.204 -4.610 1.00 93.06 179 GLU A CA 1
ATOM 1400 C C . GLU A 1 179 ? 13.282 -3.194 -5.445 1.00 93.06 179 GLU A C 1
ATOM 1402 O O . GLU A 1 179 ? 13.772 -3.518 -6.529 1.00 93.06 179 GLU A O 1
ATOM 1407 N N . THR A 1 180 ? 13.514 -1.988 -4.919 1.00 92.81 180 THR A N 1
ATOM 1408 C CA . THR A 1 180 ? 14.359 -0.991 -5.598 1.00 92.81 180 THR A CA 1
ATOM 1409 C C . THR A 1 180 ? 15.811 -1.450 -5.668 1.00 92.81 180 THR A C 1
ATOM 1411 O O . THR A 1 180 ? 16.475 -1.277 -6.690 1.00 92.81 180 THR A O 1
ATOM 1414 N N . LYS A 1 181 ? 16.318 -2.069 -4.600 1.00 92.25 181 LYS A N 1
ATOM 1415 C CA . LYS A 1 181 ? 17.673 -2.622 -4.563 1.00 92.25 181 LYS A CA 1
ATOM 1416 C C . LYS A 1 181 ? 17.837 -3.782 -5.546 1.00 92.25 181 LYS A C 1
ATOM 1418 O O . LYS A 1 181 ? 18.863 -3.852 -6.223 1.00 92.25 181 LYS A O 1
ATOM 1423 N N . LYS A 1 182 ? 16.832 -4.657 -5.661 1.00 90.69 182 LYS A N 1
ATOM 1424 C CA . LYS A 1 182 ? 16.795 -5.715 -6.681 1.00 90.69 182 LYS A CA 1
ATOM 1425 C C . LYS A 1 182 ? 16.849 -5.111 -8.080 1.00 90.69 182 LYS A C 1
ATOM 1427 O O . LYS A 1 182 ? 17.699 -5.525 -8.856 1.00 90.69 182 LYS A O 1
ATOM 1432 N N . LEU A 1 183 ? 16.032 -4.095 -8.372 1.00 88.62 183 LEU A N 1
ATOM 1433 C CA . LEU A 1 183 ? 16.051 -3.389 -9.658 1.00 88.62 183 LEU A CA 1
ATOM 1434 C C . LEU A 1 183 ? 17.419 -2.754 -9.955 1.00 88.62 183 LEU A C 1
ATOM 1436 O O . LEU A 1 183 ? 17.944 -2.902 -11.059 1.00 88.62 183 LEU A O 1
ATOM 1440 N N . ALA A 1 184 ? 18.026 -2.103 -8.962 1.00 86.88 184 ALA A N 1
ATOM 1441 C CA . ALA A 1 184 ? 19.348 -1.499 -9.090 1.00 86.88 184 ALA A CA 1
ATOM 1442 C C . ALA A 1 184 ? 20.447 -2.541 -9.348 1.00 86.88 184 ALA A C 1
ATOM 1444 O O . ALA A 1 184 ? 21.369 -2.274 -10.105 1.00 86.88 184 ALA A O 1
ATOM 1445 N N . ALA A 1 185 ? 20.352 -3.749 -8.784 1.00 84.44 185 ALA A N 1
ATOM 1446 C CA . ALA A 1 185 ? 21.326 -4.814 -9.040 1.00 84.44 185 ALA A CA 1
ATOM 1447 C C . ALA A 1 185 ? 21.333 -5.289 -10.506 1.00 84.44 185 ALA A C 1
ATOM 1449 O O . ALA A 1 185 ? 22.360 -5.760 -10.993 1.00 84.44 185 ALA A O 1
ATOM 1450 N N . ILE A 1 186 ? 20.211 -5.138 -11.217 1.00 73.38 186 ILE A N 1
ATOM 1451 C CA . ILE A 1 186 ? 20.106 -5.430 -12.654 1.00 73.38 186 ILE A CA 1
ATOM 1452 C C . ILE A 1 186 ? 20.803 -4.322 -13.481 1.00 73.38 186 ILE A C 1
ATOM 1454 O O . ILE A 1 186 ? 21.209 -4.553 -14.617 1.00 73.38 186 ILE A O 1
ATOM 1458 N N . GLN A 1 187 ? 21.023 -3.132 -12.904 1.00 66.38 187 GLN A N 1
ATOM 1459 C CA . GLN A 1 187 ? 21.812 -2.046 -13.492 1.00 66.38 187 GLN A CA 1
ATOM 1460 C C . GLN A 1 187 ? 23.121 -1.818 -12.723 1.00 66.38 187 GLN A C 1
ATOM 1462 O O . GLN A 1 187 ? 23.174 -0.941 -11.859 1.00 66.38 187 GLN A O 1
ATOM 1467 N N . PRO A 1 188 ? 24.221 -2.527 -13.038 1.00 56.56 188 PRO A N 1
ATOM 1468 C CA . PRO A 1 188 ? 25.518 -2.118 -12.525 1.00 56.56 188 PRO A CA 1
ATOM 1469 C C . PRO A 1 188 ? 25.841 -0.722 -13.075 1.00 56.56 188 PRO A C 1
ATOM 1471 O O . PRO A 1 188 ? 26.192 -0.560 -14.244 1.00 56.56 188 PRO A O 1
ATOM 1474 N N . GLU A 1 189 ? 25.684 0.297 -12.227 1.00 47.22 189 GLU A N 1
ATOM 1475 C CA . GLU A 1 189 ? 26.239 1.626 -12.456 1.00 47.22 189 GLU A CA 1
ATOM 1476 C C . GLU A 1 189 ? 27.719 1.451 -12.804 1.00 47.22 189 GLU A C 1
ATOM 1478 O O . GLU A 1 189 ? 28.465 0.762 -12.101 1.00 47.22 189 GLU A O 1
ATOM 1483 N N . MET A 1 190 ? 28.121 2.027 -13.933 1.00 45.03 190 MET A N 1
ATOM 1484 C CA . MET A 1 190 ? 29.479 1.998 -14.458 1.00 45.03 190 MET A CA 1
ATOM 1485 C C . MET A 1 190 ? 30.494 2.340 -13.369 1.00 45.03 190 MET A C 1
ATOM 1487 O O . MET A 1 190 ? 30.723 3.500 -13.043 1.00 45.03 190 MET A O 1
ATOM 1491 N N . SER A 1 191 ? 31.149 1.319 -12.830 1.00 37.09 191 SER A N 1
ATOM 1492 C CA . SER A 1 191 ? 32.331 1.496 -12.001 1.00 37.09 191 SER A CA 1
ATOM 1493 C C . SER A 1 191 ? 33.338 0.394 -12.293 1.00 37.09 191 SER A C 1
ATOM 1495 O O . SER A 1 191 ? 33.747 -0.370 -11.424 1.00 37.09 191 SER A O 1
ATOM 1497 N N . SER A 1 192 ? 33.776 0.332 -13.545 1.00 33.94 192 SER A N 1
ATOM 1498 C CA . SER A 1 192 ? 35.087 -0.213 -13.879 1.00 33.94 192 SER A CA 1
ATOM 1499 C C . SER A 1 192 ? 35.699 0.674 -14.949 1.00 33.94 192 SER A C 1
ATOM 1501 O O . SER A 1 192 ? 35.302 0.624 -16.112 1.00 33.94 192 SER A O 1
ATOM 1503 N N . GLY A 1 193 ? 36.630 1.529 -14.528 1.00 39.19 193 GLY A N 1
ATOM 1504 C CA . GLY A 1 193 ? 37.454 2.303 -15.438 1.00 39.19 193 GLY A CA 1
ATOM 1505 C C . GLY A 1 193 ? 38.290 1.363 -16.294 1.00 39.19 193 GLY A C 1
ATOM 1506 O O . GLY A 1 193 ? 39.268 0.804 -15.814 1.00 39.19 193 GLY A O 1
ATOM 1507 N N . ASP A 1 194 ? 37.906 1.199 -17.551 1.00 35.34 194 ASP A N 1
ATOM 1508 C CA . ASP A 1 194 ? 38.837 0.863 -18.617 1.00 35.34 194 ASP A CA 1
ATOM 1509 C C . ASP A 1 194 ? 38.286 1.419 -19.934 1.00 35.34 194 ASP A C 1
ATOM 1511 O O . ASP A 1 194 ? 37.124 1.208 -20.282 1.00 35.34 194 ASP A O 1
ATOM 1515 N N . GLY A 1 195 ? 39.103 2.217 -20.618 1.00 39.62 195 GLY A N 1
ATOM 1516 C CA . GLY A 1 195 ? 38.708 3.107 -21.710 1.00 39.62 195 GLY A CA 1
ATOM 1517 C C . GLY A 1 195 ? 38.355 2.385 -23.009 1.00 39.62 195 GLY A C 1
ATOM 1518 O O . GLY A 1 195 ? 39.100 2.468 -23.986 1.00 39.62 195 GLY A O 1
ATOM 1519 N N . ARG A 1 196 ? 37.204 1.709 -23.052 1.00 32.03 196 ARG A N 1
ATOM 1520 C CA . ARG A 1 196 ? 36.602 1.188 -24.288 1.00 32.03 196 ARG A CA 1
ATOM 1521 C C . ARG A 1 196 ? 35.269 1.880 -24.572 1.00 32.03 196 ARG A C 1
ATOM 1523 O O . ARG A 1 196 ? 34.528 2.133 -23.628 1.00 32.03 196 ARG A O 1
ATOM 1530 N N . PRO A 1 197 ? 34.968 2.191 -25.850 1.00 42.03 197 PRO A N 1
ATOM 1531 C CA . PRO A 1 197 ? 33.778 2.944 -26.203 1.00 42.03 197 PRO A CA 1
ATOM 1532 C C . PRO A 1 197 ? 32.537 2.179 -25.751 1.00 42.03 197 PRO A C 1
ATOM 1534 O O . PRO A 1 197 ? 32.347 0.998 -26.045 1.00 42.03 197 PRO A O 1
ATOM 1537 N N . GLU A 1 198 ? 31.756 2.900 -24.967 1.00 42.34 198 GLU A N 1
ATOM 1538 C CA . GLU A 1 198 ? 30.606 2.489 -24.190 1.00 42.34 198 GLU A CA 1
ATOM 1539 C C . GLU A 1 198 ? 29.485 2.003 -25.113 1.00 42.34 198 GLU A C 1
ATOM 1541 O O . GLU A 1 198 ? 28.596 2.756 -25.506 1.00 42.34 198 GLU A O 1
ATOM 1546 N N . HIS A 1 199 ? 29.475 0.712 -25.443 1.00 42.44 199 HIS A N 1
ATOM 1547 C CA . HIS A 1 199 ? 28.207 0.054 -25.724 1.00 42.44 199 HIS A CA 1
ATOM 1548 C C . HIS A 1 199 ? 27.460 -0.023 -24.394 1.00 42.44 199 HIS A C 1
ATOM 1550 O O . HIS A 1 199 ? 27.610 -0.971 -23.628 1.00 42.44 199 HIS A O 1
ATOM 1556 N N . LEU A 1 200 ? 26.730 1.054 -24.108 1.00 47.66 200 LEU A N 1
ATOM 1557 C CA . LEU A 1 200 ? 25.706 1.179 -23.084 1.00 47.66 200 LEU A CA 1
ATOM 1558 C C . LEU A 1 200 ? 24.772 -0.040 -23.161 1.00 47.66 200 LEU A C 1
ATOM 1560 O O . LEU A 1 200 ? 23.753 -0.007 -23.846 1.00 47.66 200 LEU A O 1
ATOM 1564 N N . HIS A 1 201 ? 25.120 -1.130 -22.474 1.00 49.38 201 HIS A N 1
ATOM 1565 C CA . HIS A 1 201 ? 24.220 -2.245 -22.187 1.00 49.38 201 HIS A CA 1
ATOM 1566 C C . HIS A 1 201 ? 23.176 -1.747 -21.175 1.00 49.38 201 HIS A C 1
ATOM 1568 O O . HIS A 1 201 ? 23.180 -2.116 -20.005 1.00 49.38 201 HIS A O 1
ATOM 1574 N N . LEU A 1 202 ? 22.322 -0.817 -21.607 1.00 55.56 202 LEU A N 1
ATOM 1575 C CA . LEU A 1 202 ? 21.098 -0.488 -20.898 1.00 55.56 202 LEU A CA 1
ATOM 1576 C C . LEU A 1 202 ? 20.093 -1.610 -21.141 1.00 55.56 202 LEU A C 1
ATOM 1578 O O . LEU A 1 202 ? 19.985 -2.110 -22.260 1.00 55.56 202 LEU A O 1
ATOM 1582 N N . LEU A 1 203 ? 19.362 -1.971 -20.085 1.00 55.62 203 LEU A N 1
ATOM 1583 C CA . LEU A 1 203 ? 18.275 -2.943 -20.143 1.00 55.62 203 LEU A CA 1
ATOM 1584 C C . LEU A 1 203 ? 17.354 -2.635 -21.320 1.00 55.62 203 LEU A C 1
ATOM 1586 O O . LEU A 1 203 ? 16.876 -1.503 -21.473 1.00 55.62 203 LEU A O 1
ATOM 1590 N N . ASN A 1 204 ? 17.093 -3.662 -22.128 1.00 68.12 204 ASN A N 1
ATOM 1591 C CA . ASN A 1 204 ? 16.014 -3.607 -23.097 1.00 68.12 204 ASN A CA 1
ATOM 1592 C C . ASN A 1 204 ? 14.691 -3.442 -22.327 1.00 68.12 204 ASN A C 1
ATOM 1594 O O . ASN A 1 204 ? 14.571 -3.874 -21.176 1.00 68.12 204 ASN A O 1
ATOM 1598 N N . MET A 1 205 ? 13.676 -2.838 -22.945 1.00 73.56 205 MET A N 1
ATOM 1599 C CA . MET A 1 205 ? 12.374 -2.614 -22.291 1.00 73.56 205 MET A CA 1
ATOM 1600 C C . MET A 1 205 ? 11.758 -3.913 -21.738 1.00 73.56 205 MET A C 1
ATOM 1602 O O . MET A 1 205 ? 11.029 -3.881 -20.749 1.00 73.56 205 MET A O 1
ATOM 1606 N N . GLU A 1 206 ? 12.103 -5.053 -22.341 1.00 78.62 206 GLU A N 1
ATOM 1607 C CA . GLU A 1 206 ? 11.711 -6.406 -21.929 1.00 78.62 206 GLU A CA 1
ATOM 1608 C C . GLU A 1 206 ? 12.196 -6.798 -20.524 1.00 78.62 206 GLU A C 1
ATOM 1610 O O . GLU A 1 206 ? 11.517 -7.563 -19.848 1.00 78.62 206 GLU A O 1
ATOM 1615 N N . GLU A 1 207 ? 13.322 -6.257 -20.057 1.00 80.81 207 GLU A N 1
ATOM 1616 C CA . GLU A 1 207 ? 13.877 -6.536 -18.724 1.00 80.81 207 GLU A CA 1
ATOM 1617 C C . GLU A 1 207 ? 13.519 -5.430 -17.722 1.00 80.81 207 GLU A C 1
ATOM 1619 O O . GLU A 1 207 ? 13.316 -5.690 -16.534 1.00 80.81 207 GLU A O 1
ATOM 1624 N N . LEU A 1 208 ? 13.376 -4.190 -18.204 1.00 87.06 208 LEU A N 1
ATOM 1625 C CA . LEU A 1 208 ? 13.014 -3.053 -17.364 1.00 87.06 208 LEU A CA 1
ATOM 1626 C C . LEU A 1 208 ? 11.563 -3.122 -16.867 1.00 87.06 208 LEU A C 1
ATOM 1628 O O . LEU A 1 208 ? 11.305 -2.845 -15.696 1.00 87.06 208 LEU A O 1
ATOM 1632 N N . ILE A 1 209 ? 10.610 -3.460 -17.744 1.00 87.62 209 ILE A N 1
ATOM 1633 C CA . ILE A 1 209 ? 9.182 -3.475 -17.390 1.00 87.62 209 ILE A CA 1
ATOM 1634 C C . ILE A 1 209 ? 8.903 -4.459 -16.236 1.00 87.62 209 ILE A C 1
ATOM 1636 O O . ILE A 1 209 ? 8.288 -4.030 -15.256 1.00 87.62 209 ILE A O 1
ATOM 1640 N N . PRO A 1 210 ? 9.378 -5.724 -16.272 1.00 90.00 210 PRO A N 1
ATOM 1641 C CA . PRO A 1 210 ? 9.233 -6.640 -15.140 1.00 90.00 210 PRO A CA 1
ATOM 1642 C C . PRO A 1 210 ? 9.917 -6.135 -13.866 1.00 90.00 210 PRO A C 1
ATOM 1644 O O . PRO A 1 210 ? 9.360 -6.280 -12.785 1.00 90.00 210 PRO A O 1
ATOM 1647 N N . GLY A 1 211 ? 11.087 -5.496 -13.979 1.00 89.50 211 GLY A N 1
ATOM 1648 C CA . GLY A 1 211 ? 11.806 -4.946 -12.826 1.00 89.50 211 GLY A CA 1
ATOM 1649 C C . GLY A 1 211 ? 11.107 -3.754 -12.155 1.00 89.50 211 GLY A C 1
ATOM 1650 O O . GLY A 1 211 ? 11.243 -3.561 -10.950 1.00 89.50 211 GLY A O 1
ATOM 1651 N N . LEU A 1 212 ? 10.333 -2.966 -12.907 1.00 92.44 212 LEU A N 1
ATOM 1652 C CA . LEU A 1 212 ? 9.538 -1.847 -12.380 1.00 92.44 212 LEU A CA 1
ATOM 1653 C C . LEU A 1 212 ? 8.192 -2.274 -11.793 1.00 92.44 212 LEU A C 1
ATOM 1655 O O . LEU A 1 212 ? 7.613 -1.552 -10.979 1.00 92.44 212 LEU A O 1
ATOM 1659 N N . GLN A 1 213 ? 7.680 -3.433 -12.199 1.00 93.12 213 GLN A N 1
ATOM 1660 C CA . GLN A 1 213 ? 6.365 -3.915 -11.794 1.00 93.12 213 GLN A CA 1
ATOM 1661 C C . GLN A 1 213 ? 6.169 -3.995 -10.265 1.00 93.12 213 GLN A C 1
ATOM 1663 O O . GLN A 1 213 ? 5.126 -3.521 -9.805 1.00 93.12 213 GLN A O 1
ATOM 1668 N N . PRO A 1 214 ? 7.126 -4.503 -9.456 1.00 93.94 214 PRO A N 1
ATOM 1669 C CA . PRO A 1 214 ? 7.000 -4.499 -8.001 1.00 93.94 214 PRO A CA 1
ATOM 1670 C C . PRO A 1 214 ? 6.905 -3.080 -7.422 1.00 93.94 214 PRO A C 1
ATOM 1672 O O . PRO A 1 214 ? 6.100 -2.840 -6.525 1.00 93.94 214 PRO A O 1
ATOM 1675 N N . LEU A 1 215 ? 7.669 -2.118 -7.957 1.00 95.00 215 LEU A N 1
ATOM 1676 C CA . LEU A 1 215 ? 7.645 -0.729 -7.483 1.00 95.00 215 LEU A CA 1
ATOM 1677 C C . LEU A 1 215 ? 6.293 -0.073 -7.741 1.00 95.00 215 LEU A C 1
ATOM 1679 O O . LEU A 1 215 ? 5.734 0.557 -6.848 1.00 95.00 215 LEU A O 1
ATOM 1683 N N . VAL A 1 216 ? 5.742 -0.253 -8.943 1.00 95.38 216 VAL A N 1
ATOM 1684 C CA . VAL A 1 216 ? 4.423 0.290 -9.296 1.00 95.38 216 VAL A CA 1
ATOM 1685 C C . VAL A 1 216 ? 3.313 -0.393 -8.495 1.00 95.38 216 VAL A C 1
ATOM 1687 O O . VAL A 1 216 ? 2.355 0.265 -8.089 1.00 95.38 216 VAL A O 1
ATOM 1690 N N . LEU A 1 217 ? 3.449 -1.693 -8.218 1.00 95.81 217 LEU A N 1
ATOM 1691 C CA . LEU A 1 217 ? 2.520 -2.429 -7.367 1.00 95.81 217 LEU A CA 1
ATOM 1692 C C . LEU A 1 217 ? 2.513 -1.866 -5.943 1.00 95.81 217 LEU A C 1
ATOM 1694 O O . LEU A 1 217 ? 1.439 -1.548 -5.428 1.00 95.81 217 LEU A O 1
ATOM 1698 N N . TRP A 1 218 ? 3.679 -1.700 -5.315 1.00 96.56 218 TRP A N 1
ATOM 1699 C CA . TRP A 1 218 ? 3.765 -1.137 -3.966 1.00 96.56 218 TRP A CA 1
ATOM 1700 C C . TRP A 1 218 ? 3.358 0.334 -3.925 1.00 96.56 218 TRP A C 1
ATOM 1702 O O . TRP A 1 218 ? 2.678 0.733 -2.988 1.00 96.56 218 TRP A O 1
ATOM 1712 N N . MET A 1 219 ? 3.642 1.115 -4.971 1.00 98.12 219 MET A N 1
ATOM 1713 C CA . MET A 1 219 ? 3.113 2.475 -5.118 1.00 98.12 219 MET A CA 1
ATOM 1714 C C . MET A 1 219 ? 1.578 2.487 -5.076 1.00 98.12 219 MET A C 1
ATOM 1716 O O . MET A 1 219 ? 0.987 3.234 -4.301 1.00 98.12 219 MET A O 1
ATOM 1720 N N . ALA A 1 220 ? 0.922 1.641 -5.879 1.00 97.31 220 ALA A N 1
ATOM 1721 C CA . ALA A 1 220 ? -0.537 1.575 -5.948 1.00 97.31 220 ALA A CA 1
ATOM 1722 C C . ALA A 1 220 ? -1.167 1.100 -4.626 1.00 97.31 220 ALA A C 1
ATOM 1724 O O . ALA A 1 220 ? -2.147 1.686 -4.169 1.00 97.31 220 ALA A O 1
ATOM 1725 N N . ASN A 1 221 ? -0.582 0.082 -3.985 1.00 97.94 221 ASN A N 1
ATOM 1726 C CA . ASN A 1 221 ? -1.049 -0.406 -2.684 1.00 97.94 221 ASN A CA 1
ATOM 1727 C C . ASN A 1 221 ? -0.867 0.648 -1.579 1.00 97.94 221 ASN A C 1
ATOM 1729 O O . ASN A 1 221 ? -1.763 0.823 -0.754 1.00 97.94 221 ASN A O 1
ATOM 1733 N N . SER A 1 222 ? 0.239 1.398 -1.591 1.00 98.56 222 SER A N 1
ATOM 1734 C CA . SER A 1 222 ? 0.467 2.503 -0.653 1.00 98.56 222 SER A CA 1
ATOM 1735 C C . SER A 1 222 ? -0.530 3.646 -0.839 1.00 98.56 222 SER A C 1
ATOM 1737 O O . SER A 1 222 ? -0.985 4.201 0.156 1.00 98.56 222 SER A O 1
ATOM 1739 N N . ILE A 1 223 ? -0.919 3.978 -2.078 1.00 98.25 223 ILE A N 1
ATOM 1740 C CA . ILE A 1 223 ? -1.960 4.988 -2.350 1.00 98.25 223 ILE A CA 1
ATOM 1741 C C . ILE A 1 223 ? -3.304 4.554 -1.754 1.00 98.25 223 ILE A C 1
ATOM 1743 O O . ILE A 1 223 ? -3.971 5.357 -1.100 1.00 98.25 223 ILE A O 1
ATOM 1747 N N . GLU A 1 224 ? -3.693 3.292 -1.954 1.00 97.56 224 GLU A N 1
ATOM 1748 C CA . GLU A 1 224 ? -4.954 2.758 -1.426 1.00 97.56 224 GLU A CA 1
ATOM 1749 C C . GLU A 1 224 ? -4.967 2.773 0.112 1.00 97.56 224 GLU A C 1
ATOM 1751 O O . GLU A 1 224 ? -5.931 3.231 0.730 1.00 97.56 224 GLU A O 1
ATOM 1756 N N . LEU A 1 225 ? -3.865 2.355 0.743 1.00 97.94 225 LEU A N 1
ATOM 1757 C CA . LEU A 1 225 ? -3.713 2.392 2.200 1.00 97.94 225 LEU A CA 1
ATOM 1758 C C . LEU A 1 225 ? -3.719 3.817 2.752 1.00 97.94 225 LEU A C 1
ATOM 1760 O O . LEU A 1 225 ? -4.409 4.081 3.736 1.00 97.94 225 LEU A O 1
ATOM 1764 N N . LEU A 1 226 ? -2.997 4.740 2.112 1.00 98.00 226 LEU A N 1
ATOM 1765 C CA . LEU A 1 226 ? -2.976 6.151 2.494 1.00 98.00 226 LEU A CA 1
ATOM 1766 C C . LEU A 1 226 ? -4.389 6.738 2.449 1.00 98.00 226 LEU A C 1
ATOM 1768 O O . LEU A 1 226 ? -4.822 7.384 3.403 1.00 98.00 226 LEU A O 1
ATOM 1772 N N . HIS A 1 227 ? -5.131 6.466 1.372 1.00 95.12 227 HIS A N 1
ATOM 1773 C CA . HIS A 1 227 ? -6.507 6.929 1.230 1.00 95.12 227 HIS A CA 1
ATOM 1774 C C . HIS A 1 227 ? -7.414 6.365 2.329 1.00 95.12 227 HIS A C 1
ATOM 1776 O O . HIS A 1 227 ? -8.175 7.113 2.949 1.00 95.12 227 HIS A O 1
ATOM 1782 N N . PHE A 1 228 ? -7.305 5.066 2.616 1.00 95.38 228 PHE A N 1
ATOM 1783 C CA . PHE A 1 228 ? -8.084 4.427 3.670 1.00 95.38 228 PHE A CA 1
ATOM 1784 C C . PHE A 1 228 ? -7.771 5.005 5.057 1.00 95.38 228 PHE A C 1
ATOM 1786 O O . PHE A 1 228 ? -8.690 5.352 5.801 1.00 95.38 228 PHE A O 1
ATOM 1793 N N . ILE A 1 229 ? -6.488 5.157 5.401 1.00 94.81 229 ILE A N 1
ATOM 1794 C CA . ILE A 1 229 ? -6.071 5.725 6.690 1.00 94.81 229 ILE A CA 1
ATOM 1795 C C . ILE A 1 229 ? -6.562 7.169 6.818 1.00 94.81 229 ILE A C 1
ATOM 1797 O O . ILE A 1 229 ? -7.092 7.550 7.858 1.00 94.81 229 ILE A O 1
ATOM 1801 N N . GLN A 1 230 ? -6.472 7.962 5.753 1.00 92.81 230 GLN A N 1
ATOM 1802 C CA . GLN A 1 230 ? -6.903 9.355 5.784 1.00 92.81 230 GLN A CA 1
ATOM 1803 C C . GLN A 1 230 ? -8.425 9.513 5.953 1.00 92.81 230 GLN A C 1
ATOM 1805 O O . GLN A 1 230 ? -8.870 10.428 6.647 1.00 92.81 230 GLN A O 1
ATOM 1810 N N . GLN A 1 231 ? -9.232 8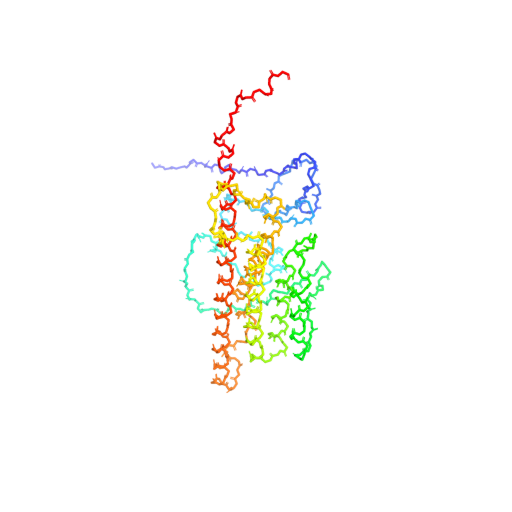.665 5.305 1.00 89.56 231 GLN A N 1
ATOM 1811 C CA . GLN A 1 231 ? -10.687 8.861 5.224 1.00 89.56 231 GLN A CA 1
ATOM 1812 C C . GLN A 1 231 ? -11.491 8.011 6.216 1.00 89.56 231 GLN A C 1
ATOM 1814 O O . GLN A 1 231 ? -12.494 8.478 6.759 1.00 89.56 231 GLN A O 1
ATOM 1819 N N . GLU A 1 232 ? -11.079 6.767 6.454 1.00 88.00 232 GLU A N 1
ATOM 1820 C CA . GLU A 1 232 ? -11.902 5.772 7.150 1.00 88.00 232 GLU A CA 1
ATOM 1821 C C . GLU A 1 232 ? -11.407 5.497 8.580 1.00 88.00 232 GLU A C 1
ATOM 1823 O O . GLU A 1 232 ? -12.233 5.315 9.474 1.00 88.00 232 GLU A O 1
ATOM 1828 N N . VAL A 1 233 ? -10.097 5.550 8.861 1.00 89.19 233 VAL A N 1
ATOM 1829 C CA . VAL A 1 233 ? -9.570 5.350 10.232 1.00 89.19 233 VAL A CA 1
ATOM 1830 C C . VAL A 1 233 ? -10.140 6.343 11.259 1.00 89.19 233 VAL A C 1
ATOM 1832 O O . VAL A 1 233 ? -10.540 5.890 12.335 1.00 89.19 233 VAL A O 1
ATOM 1835 N N . PRO A 1 234 ? -10.305 7.651 10.969 1.00 87.44 234 PRO A N 1
ATOM 1836 C CA . PRO A 1 234 ? -10.958 8.575 11.902 1.00 87.44 234 PRO A CA 1
ATOM 1837 C C . PRO A 1 234 ? -12.391 8.164 12.284 1.00 87.44 234 PRO A C 1
ATOM 1839 O O . PRO A 1 234 ? -12.877 8.504 13.366 1.00 87.44 234 PRO A O 1
ATOM 1842 N N . GLN A 1 235 ? -13.077 7.419 11.409 1.00 85.00 235 GLN A N 1
ATOM 1843 C CA . GLN A 1 235 ? -14.423 6.906 11.666 1.00 85.00 235 GLN A CA 1
ATOM 1844 C C . GLN A 1 235 ? -14.416 5.639 12.524 1.00 85.00 235 GLN A C 1
ATOM 1846 O O . GLN A 1 235 ? -15.398 5.386 13.222 1.00 85.00 235 GLN A O 1
ATOM 1851 N N . LEU A 1 236 ? -13.323 4.869 12.494 1.00 84.25 236 LEU A N 1
ATOM 1852 C CA . LEU A 1 236 ? -13.130 3.677 13.323 1.00 84.25 236 LEU A CA 1
ATOM 1853 C C . LEU A 1 236 ? -12.852 4.025 14.791 1.00 84.25 236 LEU A C 1
ATOM 1855 O O . LEU A 1 236 ? -13.169 3.232 15.673 1.00 84.25 236 LEU A O 1
ATOM 1859 N N . LEU A 1 237 ? -12.285 5.204 15.060 1.00 82.69 237 LEU A N 1
ATOM 1860 C CA . LEU A 1 237 ? -11.916 5.608 16.414 1.00 82.69 237 LEU A CA 1
ATOM 1861 C C . LEU A 1 237 ? -13.148 5.956 17.284 1.00 82.69 237 LEU A C 1
ATOM 1863 O O . LEU A 1 237 ? -14.083 6.613 16.793 1.00 82.69 237 LEU A O 1
ATOM 1867 N N . PRO A 1 238 ? -13.147 5.560 18.578 1.00 72.19 238 PRO A N 1
ATOM 1868 C CA . PRO A 1 238 ? -14.207 5.883 19.537 1.00 72.19 238 PRO A CA 1
ATOM 1869 C C . PRO A 1 238 ? -14.512 7.385 19.612 1.00 72.19 238 PRO A C 1
ATOM 1871 O O . PRO A 1 238 ? -13.628 8.222 19.421 1.00 72.19 238 PRO A O 1
ATOM 1874 N N . ASP A 1 239 ? -15.766 7.752 19.891 1.00 62.91 239 ASP A N 1
ATOM 1875 C CA . ASP A 1 239 ? -16.130 9.163 20.043 1.00 62.91 239 ASP A CA 1
ATOM 1876 C C . ASP A 1 239 ? -15.551 9.751 21.340 1.00 62.91 239 ASP A C 1
ATOM 1878 O O . ASP A 1 239 ? -15.558 9.123 22.398 1.00 62.91 239 ASP A O 1
ATOM 1882 N N . ARG A 1 240 ? -15.085 11.002 21.273 1.00 57.94 240 ARG A N 1
ATOM 1883 C CA . ARG A 1 240 ? -14.399 11.720 22.365 1.00 57.94 240 ARG A CA 1
ATOM 1884 C C . ARG A 1 240 ? -15.307 11.979 23.580 1.00 57.94 240 ARG A C 1
ATOM 1886 O O . ARG A 1 240 ? -14.852 12.511 24.592 1.00 57.94 240 ARG A O 1
ATOM 1893 N N . GLN A 1 241 ? -16.600 11.677 23.472 1.00 51.66 241 GLN A N 1
ATOM 1894 C CA . GLN A 1 241 ? -17.640 12.113 24.402 1.00 51.66 241 GLN A CA 1
ATOM 1895 C C . GLN A 1 241 ? -18.157 11.041 25.365 1.00 51.66 241 GLN A C 1
ATOM 1897 O O . GLN A 1 241 ? -18.777 11.399 26.368 1.00 51.66 241 GLN A O 1
ATOM 1902 N N . GLU A 1 242 ? -17.850 9.766 25.145 1.00 51.91 242 GLU A N 1
ATOM 1903 C CA . GLU A 1 242 ? -18.366 8.667 25.961 1.00 51.91 242 GLU A CA 1
ATOM 1904 C C . GLU A 1 242 ? -17.222 8.000 26.730 1.00 51.91 242 GLU A C 1
ATOM 1906 O O . GLU A 1 242 ? -16.603 7.112 26.173 1.00 51.91 242 GLU A O 1
ATOM 1911 N N . LEU A 1 243 ? -16.904 8.443 27.962 1.00 53.00 243 LEU A N 1
ATOM 1912 C CA . LEU A 1 243 ? -16.310 7.637 29.062 1.00 53.00 243 LEU A CA 1
ATOM 1913 C C . LEU A 1 243 ? -15.864 8.503 30.263 1.00 53.00 243 LEU A C 1
ATOM 1915 O O . LEU A 1 243 ? -15.643 9.711 30.150 1.00 53.00 243 LEU A O 1
ATOM 1919 N N . GLN A 1 244 ? -15.788 7.866 31.440 1.00 54.84 244 GLN A N 1
ATOM 1920 C CA . GLN A 1 244 ? -15.539 8.489 32.752 1.00 54.84 244 GLN A CA 1
ATOM 1921 C C . GLN A 1 244 ? -14.074 8.898 32.998 1.00 54.84 244 GLN A C 1
ATOM 1923 O O . GLN A 1 244 ? -13.845 9.748 33.854 1.00 54.84 244 GLN A O 1
ATOM 1928 N N . ASP A 1 245 ? -13.112 8.366 32.234 1.00 64.88 245 ASP A N 1
ATOM 1929 C CA . ASP A 1 245 ? -11.673 8.617 32.410 1.00 64.88 245 ASP A CA 1
ATOM 1930 C C . ASP A 1 245 ? -11.086 9.379 31.206 1.00 64.88 245 ASP A C 1
ATOM 1932 O O . ASP A 1 245 ? -10.445 8.833 30.306 1.00 64.88 245 ASP A O 1
ATOM 1936 N N . LYS A 1 246 ? -11.436 10.668 31.128 1.00 68.12 246 LYS A N 1
ATOM 1937 C CA . LYS A 1 246 ? -11.248 11.496 29.925 1.00 68.12 246 LYS A CA 1
ATOM 1938 C C . LYS A 1 246 ? -9.786 11.793 29.595 1.00 68.12 246 LYS A C 1
ATOM 1940 O O . LYS A 1 246 ? -9.473 11.947 28.419 1.00 68.12 246 LYS A O 1
ATOM 1945 N N . ASP A 1 247 ? -8.909 11.872 30.594 1.00 75.12 247 ASP A N 1
ATOM 1946 C CA . ASP A 1 247 ? -7.519 12.300 30.393 1.00 75.12 247 ASP A CA 1
ATOM 1947 C C . ASP A 1 247 ? -6.645 11.178 29.814 1.00 75.12 247 ASP A C 1
ATOM 1949 O O . ASP A 1 247 ? -5.878 11.418 28.879 1.00 75.12 247 ASP A O 1
ATOM 1953 N N . LEU A 1 248 ? -6.801 9.941 30.306 1.00 75.88 248 LEU A N 1
ATOM 1954 C CA . LEU A 1 248 ? -6.085 8.776 29.776 1.00 75.88 248 LEU A CA 1
ATOM 1955 C C . LEU A 1 248 ? -6.523 8.459 28.342 1.00 75.88 248 LEU A C 1
ATOM 1957 O O . LEU A 1 248 ? -5.674 8.351 27.458 1.00 75.88 248 LEU A O 1
ATOM 1961 N N . LEU A 1 249 ? -7.835 8.430 28.083 1.00 78.06 249 LEU A N 1
ATOM 1962 C CA . LEU A 1 249 ? -8.372 8.218 26.735 1.00 78.06 249 LEU A CA 1
ATOM 1963 C C . LEU A 1 249 ? -7.913 9.333 25.782 1.00 78.06 249 LEU A C 1
ATOM 1965 O O . LEU A 1 249 ? -7.512 9.071 24.651 1.00 78.06 249 LEU A O 1
ATOM 1969 N N . TYR A 1 250 ? -7.921 10.594 26.226 1.00 81.19 250 TYR A N 1
ATOM 1970 C CA . TYR A 1 250 ? -7.456 11.702 25.392 1.00 81.19 250 TYR A CA 1
ATOM 1971 C C . TYR A 1 250 ? -5.975 11.565 25.016 1.00 81.19 250 TYR A C 1
ATOM 1973 O O . TYR A 1 250 ? -5.616 11.805 23.862 1.00 81.19 250 TYR A O 1
ATOM 1981 N N . SER A 1 251 ? -5.133 11.133 25.957 1.00 84.94 251 SER A N 1
ATOM 1982 C CA . SER A 1 251 ? -3.718 10.843 25.707 1.00 84.94 251 SER A CA 1
ATOM 1983 C C . SER A 1 251 ? -3.529 9.690 24.712 1.00 84.94 251 SER A C 1
ATOM 1985 O O . SER A 1 251 ? -2.745 9.805 23.765 1.00 84.94 251 SER A O 1
ATOM 1987 N N . GLU A 1 252 ? -4.285 8.598 24.861 1.00 86.19 252 GLU A N 1
ATOM 1988 C CA . GLU A 1 252 ? -4.238 7.456 23.940 1.00 86.19 252 GLU A CA 1
ATOM 1989 C C . GLU A 1 252 ? -4.743 7.810 22.541 1.00 86.19 252 GLU A C 1
ATOM 1991 O O . GLU A 1 252 ? -4.109 7.449 21.548 1.00 86.19 252 GLU A O 1
ATOM 1996 N N . MET A 1 253 ? -5.833 8.572 22.447 1.00 86.31 253 MET A N 1
ATOM 1997 C CA . MET A 1 253 ? -6.385 9.046 21.181 1.00 86.31 253 MET A CA 1
ATOM 1998 C C . MET A 1 253 ? -5.414 9.997 20.482 1.00 86.31 253 MET A C 1
ATOM 2000 O O . MET A 1 253 ? -5.144 9.834 19.297 1.00 86.31 253 MET A O 1
ATOM 2004 N N . SER A 1 254 ? -4.832 10.948 21.220 1.00 89.06 254 SER A N 1
ATOM 2005 C CA . SER A 1 254 ? -3.800 11.844 20.693 1.00 89.06 254 SER A CA 1
ATOM 2006 C C . SER A 1 254 ? -2.607 11.054 20.165 1.00 89.06 254 SER A C 1
ATOM 2008 O O . SER A 1 254 ? -2.149 11.305 19.056 1.00 89.06 254 SER A O 1
ATOM 2010 N N . SER A 1 255 ? -2.131 10.070 20.930 1.00 92.25 255 SER A N 1
ATOM 2011 C CA . SER A 1 255 ? -1.023 9.211 20.509 1.00 92.25 255 SER A CA 1
ATOM 2012 C C . SER A 1 255 ? -1.375 8.368 19.279 1.00 92.25 255 SER A C 1
ATOM 2014 O O . SER A 1 255 ? -0.512 8.090 18.453 1.00 92.25 255 SER A O 1
ATOM 2016 N N . THR A 1 256 ? -2.635 7.947 19.158 1.00 92.50 256 THR A N 1
ATOM 2017 C CA . THR A 1 256 ? -3.131 7.200 17.997 1.00 92.50 256 THR A CA 1
ATOM 2018 C C . THR A 1 256 ? -3.182 8.093 16.761 1.00 92.50 256 THR A C 1
ATOM 2020 O O . THR A 1 256 ? -2.710 7.676 15.711 1.00 92.50 256 THR A O 1
ATOM 2023 N N . CYS A 1 257 ? -3.654 9.339 16.882 1.00 92.06 257 CYS A N 1
ATOM 2024 C CA . CYS A 1 257 ? -3.600 10.318 15.794 1.00 92.06 257 CYS A CA 1
ATOM 2025 C C . CYS A 1 257 ? -2.161 10.576 15.330 1.00 92.06 257 CYS A C 1
ATOM 2027 O O . CYS A 1 257 ? -1.910 10.540 14.131 1.00 92.06 257 CYS A O 1
ATOM 2029 N N . THR A 1 258 ? -1.213 10.760 16.256 1.00 95.06 258 THR A N 1
ATOM 2030 C CA . THR A 1 258 ? 0.209 10.925 15.907 1.00 95.06 258 THR A CA 1
ATOM 2031 C C . THR A 1 258 ? 0.753 9.713 15.151 1.00 95.06 258 THR A C 1
ATOM 2033 O O . THR A 1 258 ? 1.428 9.878 14.143 1.00 95.06 258 THR A O 1
ATOM 2036 N N . ALA A 1 259 ? 0.417 8.494 15.580 1.00 96.19 259 ALA A N 1
ATOM 2037 C CA . ALA A 1 259 ? 0.824 7.284 14.869 1.00 96.19 259 ALA A CA 1
ATOM 2038 C C . ALA A 1 259 ? 0.174 7.160 13.477 1.00 96.19 259 ALA A C 1
ATOM 2040 O O . ALA A 1 259 ? 0.818 6.683 12.547 1.00 96.19 259 ALA A O 1
ATOM 2041 N N . CYS A 1 260 ? -1.079 7.603 13.311 1.00 95.88 260 CYS A N 1
ATOM 2042 C CA . CYS A 1 260 ? -1.717 7.694 11.996 1.00 95.88 260 CYS A CA 1
ATOM 2043 C C . CYS A 1 260 ? -0.972 8.679 11.085 1.00 95.88 260 CYS A C 1
ATOM 2045 O O . CYS A 1 260 ? -0.673 8.331 9.948 1.00 95.88 260 CYS A O 1
ATOM 2047 N N . GLU A 1 261 ? -0.654 9.882 11.574 1.00 97.00 261 GLU A N 1
ATOM 2048 C CA . GLU A 1 261 ? 0.096 10.903 10.825 1.00 97.00 261 GLU A CA 1
ATOM 2049 C C . GLU A 1 261 ? 1.492 10.404 10.422 1.00 97.00 261 GLU A C 1
ATOM 2051 O O . GLU A 1 261 ? 1.917 10.590 9.281 1.00 97.00 261 GLU A O 1
ATOM 2056 N N . GLU A 1 262 ? 2.185 9.714 11.328 1.00 98.31 262 GLU A N 1
ATOM 2057 C CA . GLU A 1 262 ? 3.481 9.089 11.057 1.00 98.31 262 GLU A CA 1
ATOM 2058 C C . GLU A 1 262 ? 3.366 7.989 9.992 1.00 98.31 262 GLU A C 1
ATOM 2060 O O . GLU A 1 262 ? 4.098 8.010 9.002 1.00 98.31 262 GLU A O 1
ATOM 2065 N N . ALA A 1 263 ? 2.402 7.072 10.128 1.00 98.31 263 ALA A N 1
ATOM 2066 C CA . ALA A 1 263 ? 2.164 6.023 9.137 1.00 98.31 263 ALA A CA 1
ATOM 2067 C C . ALA A 1 263 ? 1.808 6.604 7.757 1.00 98.31 263 ALA A C 1
ATOM 2069 O O . ALA A 1 263 ? 2.317 6.130 6.742 1.00 98.31 263 ALA A O 1
ATOM 2070 N N . MET A 1 264 ? 0.976 7.651 7.708 1.00 98.25 264 MET A N 1
ATOM 2071 C CA . MET A 1 264 ? 0.648 8.361 6.468 1.00 98.25 264 MET A CA 1
ATOM 2072 C C . MET A 1 264 ? 1.892 8.975 5.827 1.00 98.25 264 MET A C 1
ATOM 2074 O O . MET A 1 264 ? 2.100 8.793 4.632 1.00 98.25 264 MET A O 1
ATOM 2078 N N . THR A 1 265 ? 2.741 9.632 6.621 1.00 98.56 265 THR A N 1
ATOM 2079 C CA . THR A 1 265 ? 3.990 10.239 6.138 1.00 98.56 265 THR A CA 1
ATOM 2080 C C . THR A 1 265 ? 4.906 9.182 5.515 1.00 98.56 265 THR A C 1
ATOM 2082 O O . THR A 1 265 ? 5.403 9.369 4.408 1.00 98.56 265 THR A O 1
ATOM 2085 N N . VAL A 1 266 ? 5.074 8.027 6.167 1.00 98.69 266 VAL A N 1
ATOM 2086 C CA . VAL A 1 266 ? 5.874 6.916 5.622 1.00 98.69 266 VAL A CA 1
ATOM 2087 C C . VAL A 1 266 ? 5.281 6.390 4.310 1.00 98.69 266 VAL A C 1
ATOM 2089 O O . VAL A 1 266 ? 6.016 6.141 3.356 1.00 98.69 266 VAL A O 1
ATOM 2092 N N . LEU A 1 267 ? 3.955 6.241 4.216 1.00 98.69 267 LEU A N 1
ATOM 2093 C CA . LEU A 1 267 ? 3.310 5.817 2.969 1.00 98.69 267 LEU A CA 1
ATOM 2094 C C . LEU A 1 267 ? 3.485 6.854 1.850 1.00 98.69 267 LEU A C 1
ATOM 2096 O O . LEU A 1 267 ? 3.763 6.473 0.715 1.00 98.69 267 LEU A O 1
ATOM 2100 N N . GLU A 1 268 ? 3.376 8.149 2.151 1.00 98.69 268 GLU A N 1
ATOM 2101 C CA . GLU A 1 268 ? 3.653 9.236 1.203 1.00 98.69 268 GLU A CA 1
ATOM 2102 C C . GLU A 1 268 ? 5.099 9.191 0.694 1.00 98.69 268 GLU A C 1
ATOM 2104 O O . GLU A 1 268 ? 5.330 9.306 -0.512 1.00 98.69 268 GLU A O 1
ATOM 2109 N N . GLU A 1 269 ? 6.068 8.952 1.580 1.00 98.50 269 GLU A N 1
ATOM 2110 C CA . GLU A 1 269 ? 7.469 8.756 1.202 1.00 98.50 269 GLU A CA 1
ATOM 2111 C C . GLU A 1 269 ? 7.640 7.556 0.268 1.00 98.50 269 GLU A C 1
ATOM 2113 O O . GLU A 1 269 ? 8.319 7.676 -0.751 1.00 98.50 269 GLU A O 1
ATOM 2118 N N . VAL A 1 270 ? 6.990 6.421 0.554 1.00 98.44 270 VAL A N 1
ATOM 2119 C CA . VAL A 1 270 ? 7.021 5.241 -0.326 1.00 98.44 270 VAL A CA 1
ATOM 2120 C C . VAL A 1 270 ? 6.436 5.561 -1.698 1.00 98.44 270 VAL A C 1
ATOM 2122 O O . VAL A 1 270 ? 7.025 5.181 -2.712 1.00 98.44 270 VAL A O 1
ATOM 2125 N N . ILE A 1 271 ? 5.308 6.272 -1.759 1.00 98.62 271 ILE A N 1
ATOM 2126 C CA . ILE A 1 271 ? 4.670 6.672 -3.021 1.00 98.62 271 ILE A CA 1
ATOM 2127 C C . ILE A 1 271 ? 5.613 7.567 -3.824 1.00 98.62 271 ILE A C 1
ATOM 2129 O O . ILE A 1 271 ? 5.878 7.300 -4.996 1.00 98.62 271 ILE A O 1
ATOM 2133 N N . MET A 1 272 ? 6.161 8.604 -3.192 1.00 98.38 272 MET A N 1
ATOM 2134 C CA . MET A 1 272 ? 7.086 9.528 -3.843 1.00 98.38 272 MET A CA 1
ATOM 2135 C C . MET A 1 272 ? 8.354 8.819 -4.315 1.00 98.38 272 MET A C 1
ATOM 2137 O O . MET A 1 272 ? 8.782 9.020 -5.451 1.00 98.38 272 MET A O 1
ATOM 2141 N N . PHE A 1 273 ? 8.929 7.961 -3.477 1.00 97.88 273 PHE A N 1
ATOM 2142 C CA . PHE A 1 273 ? 10.134 7.205 -3.784 1.00 97.88 273 PHE A CA 1
ATOM 2143 C C . PHE A 1 273 ? 9.917 6.251 -4.963 1.00 97.88 273 PHE A C 1
ATOM 2145 O O . PHE A 1 273 ? 10.642 6.323 -5.952 1.00 97.88 273 PHE A O 1
ATOM 2152 N N . THR A 1 274 ? 8.890 5.403 -4.912 1.00 97.62 274 THR A N 1
ATOM 2153 C CA . THR A 1 274 ? 8.581 4.442 -5.988 1.00 97.62 274 THR A CA 1
ATOM 2154 C C . THR A 1 274 ? 8.224 5.136 -7.304 1.00 97.62 274 THR A C 1
ATOM 2156 O O . THR A 1 274 ? 8.667 4.691 -8.368 1.00 97.62 274 THR A O 1
ATOM 2159 N N . PHE A 1 275 ? 7.511 6.266 -7.252 1.00 97.94 275 PHE A N 1
ATOM 2160 C CA . PHE A 1 275 ? 7.260 7.116 -8.415 1.00 97.94 275 PHE A CA 1
ATOM 2161 C C . PHE A 1 275 ? 8.566 7.647 -9.017 1.00 97.94 275 PHE A C 1
ATOM 2163 O O . PHE A 1 275 ? 8.810 7.488 -10.214 1.00 97.94 275 PHE A O 1
ATOM 2170 N N . GLN A 1 276 ? 9.432 8.240 -8.190 1.00 97.00 276 GLN A N 1
ATOM 2171 C CA . GLN A 1 276 ? 10.714 8.794 -8.627 1.00 97.00 276 GLN A CA 1
ATOM 2172 C C . GLN A 1 276 ? 11.624 7.724 -9.235 1.00 97.00 276 GLN A C 1
ATOM 2174 O O . GLN A 1 276 ? 12.185 7.955 -10.305 1.00 97.00 276 GLN A O 1
ATOM 2179 N N . GLN A 1 277 ? 11.733 6.549 -8.604 1.00 94.50 277 GLN A N 1
ATOM 2180 C CA . GLN A 1 277 ? 12.500 5.422 -9.143 1.00 94.50 277 GLN A CA 1
ATOM 2181 C C . GLN A 1 277 ? 11.940 4.981 -10.498 1.00 94.50 277 GLN A C 1
ATOM 2183 O O . GLN A 1 277 ? 12.687 4.859 -11.469 1.00 94.50 277 GLN A O 1
ATOM 2188 N N . SER A 1 278 ? 10.618 4.831 -10.607 1.00 94.38 278 SER A N 1
ATOM 2189 C CA . SER A 1 278 ? 9.973 4.437 -11.863 1.00 94.38 278 SER A CA 1
ATOM 2190 C C . SER A 1 278 ? 10.258 5.428 -12.992 1.00 94.38 278 SER A C 1
ATOM 2192 O O . SER A 1 278 ? 10.669 5.028 -14.082 1.00 94.38 278 SER A O 1
ATOM 2194 N N . VAL A 1 279 ? 10.111 6.729 -12.726 1.00 94.12 279 VAL A N 1
ATOM 2195 C CA . VAL A 1 279 ? 10.415 7.789 -13.698 1.00 94.12 279 VAL A CA 1
ATOM 2196 C C . VAL A 1 279 ? 11.895 7.785 -14.073 1.00 94.12 279 VAL A C 1
ATOM 2198 O O . VAL A 1 279 ? 12.209 7.879 -15.260 1.00 94.12 279 VAL A O 1
ATOM 2201 N N . TYR A 1 280 ? 12.798 7.653 -13.099 1.00 91.75 280 TYR A N 1
ATOM 2202 C CA . TYR A 1 280 ? 14.240 7.611 -13.336 1.00 91.75 280 TYR A CA 1
ATOM 2203 C C . TYR A 1 280 ? 14.615 6.487 -14.304 1.00 91.75 280 TYR A C 1
ATOM 2205 O O . TYR A 1 280 ? 15.222 6.752 -15.343 1.00 91.75 280 TYR A O 1
ATOM 2213 N N . TYR A 1 281 ? 14.210 5.249 -14.015 1.00 89.81 281 TYR A N 1
ATOM 2214 C CA . TYR A 1 281 ? 14.598 4.099 -14.828 1.00 89.81 281 TYR A CA 1
ATOM 2215 C C . TYR A 1 281 ? 13.941 4.098 -16.216 1.00 89.81 281 TYR A C 1
ATOM 2217 O O . TYR A 1 281 ? 14.616 3.788 -17.200 1.00 89.81 281 TYR A O 1
ATOM 2225 N N . LEU A 1 282 ? 12.668 4.506 -16.325 1.00 89.12 282 LEU A N 1
ATOM 2226 C CA . LEU A 1 282 ? 12.006 4.695 -17.624 1.00 89.12 282 LEU A CA 1
ATOM 2227 C C . LEU A 1 282 ? 12.740 5.735 -18.469 1.00 89.12 282 LEU A C 1
ATOM 2229 O O . LEU A 1 282 ? 13.065 5.486 -19.627 1.00 89.12 282 LEU A O 1
ATOM 2233 N N . THR A 1 283 ? 13.053 6.883 -17.872 1.00 87.75 283 THR A N 1
ATOM 2234 C CA . THR A 1 283 ? 13.744 7.977 -18.559 1.00 87.75 283 THR A CA 1
ATOM 2235 C C . THR A 1 283 ? 15.142 7.547 -18.994 1.00 87.75 283 THR A C 1
ATOM 2237 O O . THR A 1 283 ? 15.528 7.775 -20.139 1.00 87.75 283 THR A O 1
ATOM 2240 N N . LYS A 1 284 ? 15.884 6.858 -18.119 1.00 84.25 284 LYS A N 1
ATOM 2241 C CA . LYS A 1 284 ? 17.215 6.313 -18.414 1.00 84.25 284 LYS A CA 1
ATOM 2242 C C . LYS A 1 284 ? 17.181 5.369 -19.621 1.00 84.25 284 LYS A C 1
ATOM 2244 O O . LYS A 1 284 ? 18.013 5.509 -20.512 1.00 84.25 284 LYS A O 1
ATOM 2249 N N . SER A 1 285 ? 16.190 4.478 -19.699 1.00 82.50 285 SER A N 1
ATOM 2250 C CA . SER A 1 285 ? 15.998 3.582 -20.851 1.00 82.50 285 SER A CA 1
ATOM 2251 C C . SER A 1 285 ? 15.572 4.322 -22.126 1.00 82.50 285 SER A C 1
ATOM 2253 O O . SER A 1 285 ? 16.084 4.051 -23.209 1.00 82.50 285 SER A O 1
ATOM 2255 N N . MET A 1 286 ? 14.708 5.334 -22.027 1.00 81.69 286 MET A N 1
ATOM 2256 C CA . MET A 1 286 ? 14.346 6.155 -23.189 1.00 81.69 286 MET A CA 1
ATOM 2257 C C . MET A 1 286 ? 15.545 6.925 -23.761 1.00 81.69 286 MET A C 1
ATOM 2259 O O . MET A 1 286 ? 15.664 7.056 -24.980 1.00 81.69 286 MET A O 1
ATOM 2263 N N . TYR A 1 287 ? 16.453 7.408 -22.908 1.00 79.31 287 TYR A N 1
ATOM 2264 C CA . TYR A 1 287 ? 17.665 8.096 -23.355 1.00 79.31 287 TYR A CA 1
ATOM 2265 C C . TYR 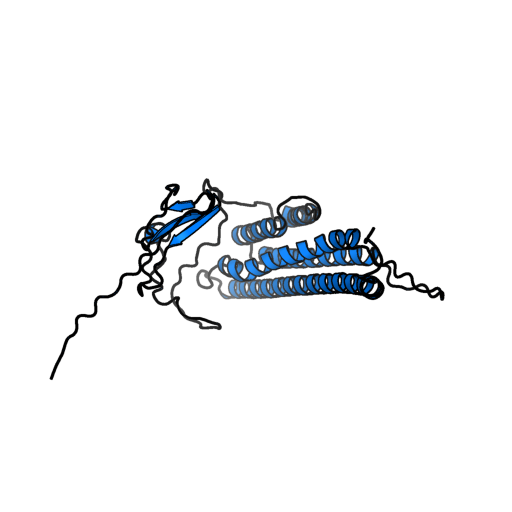A 1 287 ? 18.623 7.184 -24.127 1.00 79.31 287 TYR A C 1
ATOM 2267 O O . TYR A 1 287 ? 19.254 7.660 -25.067 1.00 79.31 287 TYR A O 1
ATOM 2275 N N . SER A 1 288 ? 18.722 5.890 -23.806 1.00 73.75 288 SER A N 1
ATOM 2276 C CA . SER A 1 288 ? 19.551 4.975 -24.608 1.00 73.75 288 SER A CA 1
ATOM 2277 C C . SER A 1 288 ? 18.934 4.661 -25.968 1.00 73.75 288 SER A C 1
ATOM 2279 O O . SER A 1 288 ? 19.658 4.524 -26.954 1.00 73.75 288 SER A O 1
ATOM 2281 N N . ALA A 1 289 ? 17.603 4.607 -26.053 1.00 71.19 289 ALA A N 1
ATOM 2282 C CA . ALA A 1 289 ? 16.894 4.438 -27.319 1.00 71.19 289 ALA A CA 1
ATOM 2283 C C . ALA A 1 289 ? 16.988 5.680 -28.228 1.00 71.19 289 ALA A C 1
ATOM 2285 O O . ALA A 1 289 ? 16.837 5.562 -29.446 1.00 71.19 289 ALA A O 1
ATOM 2286 N N . LEU A 1 290 ? 17.266 6.862 -27.662 1.00 75.12 290 LEU A N 1
ATOM 2287 C CA . LEU A 1 290 ? 17.345 8.124 -28.401 1.00 75.12 290 LEU A CA 1
ATOM 2288 C C . LEU A 1 290 ? 18.429 8.101 -29.486 1.00 75.12 290 LEU A C 1
ATOM 2290 O O . LEU A 1 290 ? 18.159 8.530 -30.603 1.00 75.12 290 LEU A O 1
ATOM 2294 N N . SER A 1 291 ? 19.620 7.570 -29.192 1.00 67.88 291 SER A N 1
ATOM 2295 C CA . SER A 1 291 ? 20.705 7.475 -30.180 1.00 67.88 291 SER A CA 1
ATOM 2296 C C . SER A 1 291 ? 20.307 6.589 -31.362 1.00 67.88 291 SER A C 1
ATOM 2298 O O . SER A 1 291 ? 20.454 6.995 -32.508 1.00 67.88 291 SER A O 1
ATOM 2300 N N . GLY A 1 292 ? 19.686 5.432 -31.100 1.00 68.06 292 GLY A N 1
ATOM 2301 C CA . GLY A 1 292 ? 19.175 4.556 -32.161 1.00 68.06 292 GLY A CA 1
ATOM 2302 C C . GLY A 1 292 ? 18.052 5.189 -32.990 1.00 68.06 292 GLY A C 1
ATOM 2303 O O . GLY A 1 292 ? 17.944 4.926 -34.186 1.00 68.06 292 GLY A O 1
ATOM 2304 N N . LEU A 1 293 ? 17.236 6.052 -32.380 1.00 69.38 293 LEU A N 1
ATOM 2305 C CA . LEU A 1 293 ? 16.166 6.778 -33.066 1.00 69.38 293 LEU A CA 1
ATOM 2306 C C . LEU A 1 293 ? 16.694 7.945 -33.917 1.00 69.38 293 LEU A C 1
ATOM 2308 O O . LEU A 1 293 ? 16.117 8.240 -34.960 1.00 69.38 293 LEU A O 1
ATOM 2312 N N . LEU A 1 294 ? 17.783 8.591 -33.492 1.00 75.62 294 LEU A N 1
ATOM 2313 C CA . LEU A 1 294 ? 18.456 9.652 -34.249 1.00 75.62 294 LEU A CA 1
ATOM 2314 C C . LEU A 1 294 ? 19.333 9.100 -35.384 1.00 75.62 294 LEU A C 1
ATOM 2316 O O . LEU A 1 294 ? 19.401 9.717 -36.446 1.00 75.62 294 LEU A O 1
ATOM 2320 N N . ASP A 1 295 ? 19.964 7.941 -35.180 1.00 70.31 295 ASP A N 1
ATOM 2321 C CA . ASP A 1 295 ? 20.818 7.278 -36.176 1.00 70.31 295 ASP A CA 1
ATOM 2322 C C . ASP A 1 295 ? 20.015 6.457 -37.201 1.00 70.31 295 ASP A C 1
ATOM 2324 O O . ASP A 1 295 ? 20.497 6.158 -38.299 1.00 70.31 295 ASP A O 1
ATOM 2328 N N . GLY A 1 296 ? 18.776 6.084 -36.873 1.00 66.62 296 GLY A N 1
ATOM 2329 C CA . GLY A 1 296 ? 17.876 5.406 -37.794 1.00 66.62 296 GLY A CA 1
ATOM 2330 C C . GLY A 1 296 ? 17.442 6.341 -38.918 1.00 66.62 296 GLY A C 1
ATOM 2331 O O . GLY A 1 296 ? 16.590 7.197 -38.710 1.00 66.62 296 GLY A O 1
ATOM 2332 N N . ASN A 1 297 ? 17.976 6.166 -40.132 1.00 64.62 297 ASN A N 1
ATOM 2333 C CA . ASN A 1 297 ? 17.448 6.859 -41.308 1.00 64.62 297 ASN A CA 1
ATOM 2334 C C . ASN A 1 297 ? 16.023 6.342 -41.599 1.00 64.62 297 ASN A C 1
ATOM 2336 O O . ASN A 1 297 ? 15.890 5.200 -42.052 1.00 64.62 297 ASN A O 1
ATOM 2340 N N . PRO A 1 298 ? 14.959 7.153 -41.427 1.00 63.53 298 PRO A N 1
ATOM 2341 C CA . PRO A 1 298 ? 13.587 6.719 -41.696 1.00 63.53 298 PRO A CA 1
ATOM 2342 C C . PRO A 1 298 ? 13.330 6.410 -43.183 1.00 63.53 298 PRO A C 1
ATOM 2344 O O . PRO A 1 298 ? 12.262 5.909 -43.529 1.00 63.53 298 PRO A O 1
ATOM 2347 N N . PHE A 1 299 ? 14.303 6.684 -44.062 1.00 64.44 299 PHE A N 1
ATOM 2348 C CA . PHE A 1 299 ? 14.235 6.461 -45.505 1.00 64.44 299 PHE A CA 1
ATOM 2349 C C . PHE A 1 299 ? 15.218 5.399 -46.034 1.00 64.44 299 PHE A C 1
ATOM 2351 O O . PHE A 1 299 ? 15.312 5.227 -47.249 1.00 64.44 299 PHE A O 1
ATOM 2358 N N . SER A 1 300 ? 15.946 4.668 -45.178 1.00 61.59 300 SER A N 1
ATOM 2359 C CA . SER A 1 300 ? 16.821 3.574 -45.635 1.00 61.59 300 SER A CA 1
ATOM 2360 C C . SER A 1 300 ? 16.027 2.276 -45.865 1.00 61.59 300 SER A C 1
ATOM 2362 O O . SER A 1 300 ? 15.770 1.511 -44.943 1.00 61.59 300 SER A O 1
ATOM 2364 N N . GLU A 1 301 ? 15.619 2.072 -47.119 1.00 58.84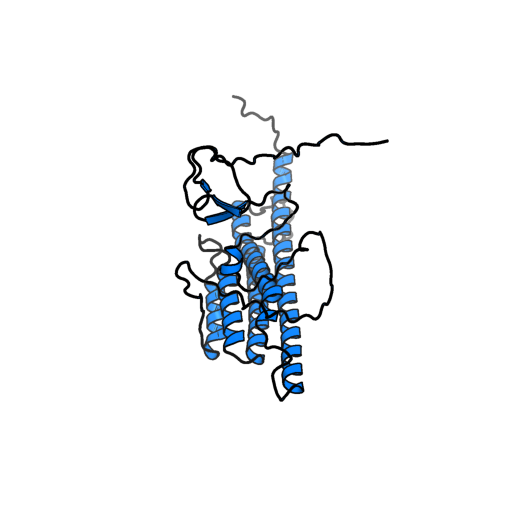 301 GLU A N 1
ATOM 2365 C CA . GLU A 1 301 ? 15.307 0.802 -47.806 1.00 58.84 301 GLU A CA 1
ATOM 2366 C C . GLU A 1 301 ? 14.608 -0.330 -47.009 1.00 58.84 301 GLU A C 1
ATOM 2368 O O . GLU A 1 301 ? 15.182 -1.367 -46.687 1.00 58.84 301 GLU A O 1
ATOM 2373 N N . ARG A 1 302 ? 13.283 -0.213 -46.858 1.00 49.22 302 ARG A N 1
ATOM 2374 C CA . ARG A 1 302 ? 12.352 -1.338 -47.116 1.00 49.22 302 ARG A CA 1
ATOM 2375 C C . ARG A 1 302 ? 11.393 -0.975 -48.250 1.00 49.22 302 ARG A C 1
ATOM 2377 O O . ARG A 1 302 ? 10.176 -1.086 -48.138 1.00 49.22 302 AR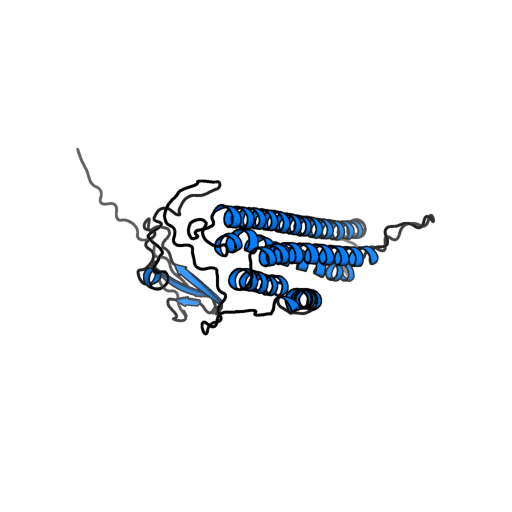G A O 1
ATOM 2384 N N . GLY A 1 303 ? 11.979 -0.462 -49.325 1.00 50.44 303 GLY A N 1
ATOM 2385 C CA . GLY A 1 303 ? 11.321 -0.204 -50.596 1.00 50.44 303 GLY A CA 1
ATOM 2386 C C . GLY A 1 303 ? 11.908 -1.101 -51.677 1.00 50.44 303 GLY A C 1
ATOM 2387 O O . GLY A 1 303 ? 12.522 -0.582 -52.600 1.00 50.44 303 GLY A O 1
ATOM 2388 N N . GLN A 1 304 ? 11.763 -2.420 -51.526 1.00 34.69 304 GLN A N 1
ATOM 2389 C CA . GLN A 1 304 ? 11.827 -3.421 -52.596 1.00 34.69 304 GLN A CA 1
ATOM 2390 C C . GLN A 1 304 ? 11.148 -4.707 -52.129 1.00 34.69 304 GLN A C 1
ATOM 2392 O O . GLN A 1 304 ? 11.414 -5.124 -50.979 1.00 34.69 304 GLN A O 1
#

Secondary structure (DSSP, 8-state):
-----------PPEEE--STT--EEETTEEPSS-EEE-TT-EEEETTTEEEE---TT-------TTHHHHSTT----TT-----------------PPP---B-TT-PBP-----GGGHHHHHHHHHHT--TTSSS-TTHHHHHHHHHHHHHHHHS-HHHHHHHHHHHHHHHHHHHHHHHHHHHHHS--S-----------PPPHHHHHHHHHHHHHHHHHHHHHHHHHHHTHHHHSPPTTS-S-HHHHHHHHHHHHHHHHHHHHHHHHHHHHHHHHHHHHHHHHHHHHHHHHHHS-TTSS---